Protein AF-A0A2A2HDZ9-F1 (afdb_monomer_lite)

Structure (mmCIF, N/CA/C/O backbone):
data_AF-A0A2A2HDZ9-F1
#
_entry.id   AF-A0A2A2HDZ9-F1
#
loop_
_atom_site.group_PDB
_atom_site.id
_atom_site.type_symbol
_atom_site.label_atom_id
_atom_site.label_alt_id
_atom_site.label_comp_id
_atom_site.label_asym_id
_atom_site.label_entity_id
_atom_site.label_seq_id
_atom_site.pdbx_PDB_ins_code
_atom_site.Cartn_x
_atom_site.Cartn_y
_atom_site.Cartn_z
_atom_site.occupancy
_atom_site.B_iso_or_equiv
_atom_site.auth_seq_id
_atom_site.auth_comp_id
_atom_site.auth_asym_id
_atom_site.auth_atom_id
_atom_site.pdbx_PDB_model_num
ATOM 1 N N . MET A 1 1 ? 4.402 -19.228 23.416 1.00 47.12 1 MET A N 1
ATOM 2 C CA . MET A 1 1 ? 2.962 -19.277 23.748 1.00 47.12 1 MET A CA 1
ATOM 3 C C . MET A 1 1 ? 2.234 -18.594 22.609 1.00 47.12 1 MET A C 1
ATOM 5 O O . MET A 1 1 ? 2.440 -17.403 22.426 1.00 47.12 1 MET A O 1
ATOM 9 N N . THR A 1 2 ? 1.481 -19.327 21.795 1.00 49.09 2 THR A N 1
ATOM 10 C CA . THR A 1 2 ? 0.594 -18.722 20.797 1.00 49.09 2 THR A CA 1
ATOM 11 C C . THR A 1 2 ? -0.656 -18.246 21.535 1.00 49.09 2 THR A C 1
ATOM 13 O O . THR A 1 2 ? -1.379 -19.039 22.135 1.00 49.09 2 THR A O 1
ATOM 16 N N . ASN A 1 3 ? -0.855 -16.931 21.613 1.00 57.53 3 ASN A N 1
ATOM 17 C CA . ASN A 1 3 ? -2.066 -16.383 22.215 1.00 57.53 3 ASN A CA 1
ATOM 18 C C . ASN A 1 3 ? -3.233 -16.668 21.263 1.00 57.53 3 ASN A C 1
ATOM 20 O O . ASN A 1 3 ? -3.203 -16.214 20.125 1.00 57.53 3 ASN A O 1
ATOM 24 N N . ASN A 1 4 ? -4.247 -17.406 21.722 1.00 70.12 4 ASN A N 1
ATOM 25 C CA . ASN A 1 4 ? -5.523 -17.495 21.011 1.00 70.12 4 ASN A CA 1
ATOM 26 C C . ASN A 1 4 ? -6.108 -16.071 20.875 1.00 70.12 4 ASN A C 1
ATOM 28 O O . ASN A 1 4 ? -6.090 -15.325 21.861 1.00 70.12 4 ASN A O 1
ATOM 32 N N . LEU A 1 5 ? -6.611 -15.704 19.688 1.00 78.69 5 LEU A N 1
ATOM 33 C CA . LEU A 1 5 ? -7.222 -14.399 19.388 1.00 78.69 5 LEU A CA 1
ATOM 34 C C . LEU A 1 5 ? -8.252 -13.968 20.441 1.00 78.69 5 LEU A C 1
ATOM 36 O O . LEU A 1 5 ? -8.359 -12.781 20.755 1.00 78.69 5 LEU A O 1
ATOM 40 N N . ASP A 1 6 ? -8.975 -14.927 21.019 1.00 81.38 6 ASP A N 1
ATOM 41 C CA . ASP A 1 6 ? -10.011 -14.681 22.028 1.00 81.38 6 ASP A CA 1
ATOM 42 C C . ASP A 1 6 ? -9.467 -14.129 23.356 1.00 81.38 6 ASP A C 1
ATOM 44 O O . ASP A 1 6 ? -10.206 -13.528 24.133 1.00 81.38 6 ASP A O 1
ATOM 48 N N . ASN A 1 7 ? -8.170 -14.299 23.625 1.00 86.50 7 ASN A N 1
ATOM 49 C CA . ASN A 1 7 ? -7.539 -13.890 24.881 1.00 86.50 7 ASN A CA 1
ATOM 50 C C . ASN A 1 7 ? -6.793 -12.551 24.781 1.00 86.50 7 ASN A C 1
ATOM 52 O O . ASN A 1 7 ? -6.194 -12.098 25.763 1.00 86.50 7 ASN A O 1
ATOM 56 N N . ILE A 1 8 ? -6.789 -11.912 23.610 1.00 92.12 8 ILE A N 1
ATOM 57 C CA . ILE A 1 8 ? -6.090 -10.645 23.405 1.00 92.12 8 ILE A CA 1
ATOM 58 C C . ILE A 1 8 ? -6.979 -9.499 23.884 1.00 92.12 8 ILE A C 1
ATOM 60 O O . ILE A 1 8 ? -8.074 -9.269 23.380 1.00 92.12 8 ILE A O 1
ATOM 64 N N . ASN A 1 9 ? -6.478 -8.721 24.843 1.00 94.62 9 ASN A N 1
ATOM 65 C CA . ASN A 1 9 ? -7.099 -7.447 25.186 1.00 94.62 9 ASN A CA 1
ATOM 66 C C . ASN A 1 9 ? -6.680 -6.386 24.157 1.00 94.62 9 ASN A C 1
ATOM 68 O O . ASN A 1 9 ? -5.656 -5.719 24.332 1.00 94.62 9 ASN A O 1
ATOM 72 N N . TYR A 1 10 ? -7.476 -6.257 23.093 1.00 95.25 10 TYR A N 1
ATOM 73 C CA . TYR A 1 10 ? -7.219 -5.339 21.982 1.00 95.25 10 TYR A CA 1
ATOM 74 C C . TYR A 1 10 ? -7.163 -3.863 22.393 1.00 95.25 10 TYR A C 1
ATOM 76 O O . TYR A 1 10 ? -6.447 -3.090 21.766 1.00 95.25 10 TYR A O 1
ATOM 84 N N . ASP A 1 11 ? -7.826 -3.478 23.487 1.00 94.75 11 ASP A N 1
ATOM 85 C CA . ASP A 1 11 ? -7.880 -2.085 23.951 1.00 94.75 11 ASP A CA 1
ATOM 86 C C . ASP A 1 11 ? -6.516 -1.571 24.466 1.00 94.75 11 ASP A C 1
ATOM 88 O O . ASP A 1 11 ? -6.366 -0.395 24.793 1.00 94.75 11 ASP A O 1
ATOM 92 N N . LYS A 1 12 ? -5.502 -2.445 24.555 1.00 96.19 12 LYS A N 1
ATOM 93 C CA . LYS A 1 12 ? -4.120 -2.081 24.904 1.00 96.19 12 LYS A CA 1
ATOM 94 C C . LYS A 1 12 ? -3.281 -1.613 23.717 1.00 96.19 12 LYS A C 1
ATOM 96 O O . LYS A 1 12 ? -2.161 -1.161 23.958 1.00 96.19 12 LYS A O 1
ATOM 101 N N . PHE A 1 13 ? -3.759 -1.780 22.488 1.00 97.25 13 PHE A N 1
ATOM 102 C CA . PHE A 1 13 ? -2.993 -1.504 21.277 1.00 97.25 13 PHE A CA 1
ATOM 103 C C . PHE A 1 13 ? -3.557 -0.294 20.543 1.00 97.25 13 PHE A C 1
ATOM 105 O O . PHE A 1 13 ? -4.765 -0.133 20.393 1.00 97.25 13 PHE A O 1
ATOM 112 N N . ASP A 1 14 ? -2.655 0.543 20.050 1.00 97.19 14 ASP A N 1
ATOM 113 C CA . ASP A 1 14 ? -2.983 1.697 19.228 1.00 97.19 14 ASP A CA 1
ATOM 114 C C . ASP A 1 14 ? -3.170 1.292 17.763 1.00 97.19 14 ASP A C 1
ATOM 116 O O . ASP A 1 14 ? -4.043 1.837 17.090 1.00 97.19 14 ASP A O 1
ATOM 120 N N . PHE A 1 15 ? -2.374 0.342 17.259 1.00 97.94 15 PHE A N 1
ATOM 121 C CA . PHE A 1 15 ? -2.391 -0.062 15.850 1.00 97.94 15 PHE A CA 1
ATOM 122 C C . PHE A 1 15 ? -1.997 -1.525 15.626 1.00 97.94 15 PHE A C 1
ATOM 124 O O . PHE A 1 15 ? -1.459 -2.184 16.522 1.00 97.94 15 PHE A O 1
ATOM 131 N N . ILE A 1 16 ? -2.263 -2.005 14.410 1.00 97.44 16 ILE A N 1
ATOM 132 C CA . ILE A 1 16 ? -1.861 -3.329 13.927 1.00 97.44 16 ILE A CA 1
ATOM 133 C C . ILE A 1 16 ? -0.835 -3.225 12.791 1.00 97.44 16 ILE A C 1
ATOM 135 O O . ILE A 1 16 ? -0.996 -2.425 11.868 1.00 97.44 16 ILE A O 1
ATOM 139 N N . ASP A 1 17 ? 0.204 -4.058 12.856 1.00 97.56 17 ASP A N 1
ATOM 140 C CA . ASP A 1 17 ? 1.228 -4.226 11.820 1.00 97.56 17 ASP A CA 1
ATOM 141 C C . ASP A 1 17 ? 1.059 -5.583 11.123 1.00 97.56 17 ASP A C 1
ATOM 143 O O . ASP A 1 17 ? 1.386 -6.630 11.688 1.00 97.56 17 ASP A O 1
ATOM 147 N N . MET A 1 18 ? 0.497 -5.563 9.915 1.00 97.06 18 MET A N 1
ATOM 148 C CA . MET A 1 18 ? 0.160 -6.751 9.132 1.00 97.06 18 MET A CA 1
ATOM 149 C C . MET A 1 18 ? 1.364 -7.236 8.329 1.00 97.06 18 MET A C 1
ATOM 151 O O . MET A 1 18 ? 1.968 -6.466 7.580 1.00 97.06 18 MET A O 1
ATOM 155 N N . GLY A 1 19 ? 1.675 -8.525 8.453 1.00 96.31 19 GLY A N 1
ATOM 156 C CA . GLY A 1 19 ? 2.880 -9.102 7.866 1.00 96.31 19 GLY A CA 1
ATOM 157 C C . GLY A 1 19 ? 4.134 -8.602 8.572 1.00 96.31 19 GLY A C 1
ATOM 158 O O . GLY A 1 19 ? 5.069 -8.131 7.925 1.00 96.31 19 GLY A O 1
ATOM 159 N N . CYS A 1 20 ? 4.154 -8.657 9.907 1.00 95.69 20 CYS A N 1
ATOM 160 C CA . CYS A 1 20 ? 5.225 -8.057 10.704 1.00 95.69 20 CYS A CA 1
ATOM 161 C C . CYS A 1 20 ? 6.628 -8.635 10.426 1.00 95.69 20 CYS A C 1
ATOM 163 O O . CYS A 1 20 ? 7.652 -8.017 10.764 1.00 95.69 20 CYS A O 1
ATOM 165 N N . GLY A 1 21 ? 6.697 -9.822 9.818 1.00 94.69 21 GLY A N 1
ATOM 166 C CA . GLY A 1 21 ? 7.926 -10.495 9.449 1.00 94.69 21 GLY A CA 1
ATOM 167 C C . GLY A 1 21 ? 8.825 -10.748 10.653 1.00 94.69 21 GLY A C 1
ATOM 168 O O . GLY A 1 21 ? 8.378 -11.019 11.763 1.00 94.69 21 GLY A O 1
ATOM 169 N N . THR A 1 22 ? 10.138 -10.645 10.442 1.00 92.44 22 THR A N 1
ATOM 170 C CA . THR A 1 22 ? 11.126 -10.954 11.488 1.00 92.44 22 THR A CA 1
ATOM 171 C C . THR A 1 22 ? 11.653 -9.737 12.244 1.00 92.44 22 THR A C 1
ATOM 173 O O . THR A 1 22 ? 12.538 -9.901 13.084 1.00 92.44 22 THR A O 1
ATOM 176 N N . ALA A 1 23 ? 11.259 -8.507 11.892 1.00 76.50 23 ALA A N 1
ATOM 177 C CA . ALA A 1 23 ? 12.104 -7.336 12.162 1.00 76.50 23 ALA A CA 1
ATOM 178 C C . ALA A 1 23 ? 11.402 -6.088 12.717 1.00 76.50 23 ALA A C 1
ATOM 180 O O . ALA A 1 23 ? 12.042 -5.039 12.735 1.00 76.50 23 ALA A O 1
ATOM 181 N N . ALA A 1 24 ? 10.145 -6.172 13.176 1.00 89.75 24 ALA A N 1
ATOM 182 C CA . ALA A 1 24 ? 9.404 -5.038 13.760 1.00 89.75 24 ALA A CA 1
ATOM 183 C C . ALA A 1 24 ? 9.480 -3.746 12.909 1.00 89.75 24 ALA A C 1
ATOM 185 O O . ALA A 1 24 ? 9.419 -2.627 13.424 1.00 89.75 24 ALA A O 1
ATOM 186 N N . ARG A 1 25 ? 9.693 -3.884 11.590 1.00 92.31 25 ARG A N 1
ATOM 187 C CA . ARG A 1 25 ? 9.976 -2.753 10.694 1.00 92.31 25 ARG A CA 1
ATOM 188 C C . ARG A 1 25 ? 8.744 -1.876 10.543 1.00 92.31 25 ARG A C 1
ATOM 190 O O . ARG A 1 25 ? 8.885 -0.654 10.536 1.00 92.31 25 ARG A O 1
ATOM 197 N N . GLY A 1 26 ? 7.564 -2.490 10.455 1.00 93.62 26 GLY A N 1
ATOM 198 C CA . GLY A 1 26 ? 6.296 -1.775 10.434 1.00 93.62 26 GLY A CA 1
ATOM 199 C C . GLY A 1 26 ? 6.069 -0.992 11.724 1.00 93.62 26 GLY A C 1
ATOM 200 O O . GLY A 1 26 ? 5.775 0.198 11.641 1.00 93.62 26 GLY A O 1
ATOM 201 N N . TYR A 1 27 ? 6.361 -1.574 12.897 1.00 95.44 27 TYR A N 1
ATOM 202 C CA . TYR A 1 27 ? 6.336 -0.845 14.175 1.00 95.44 27 TYR A CA 1
ATOM 203 C C . TYR A 1 27 ? 7.201 0.428 14.159 1.00 95.44 27 TYR A C 1
ATOM 205 O O . TYR A 1 27 ? 6.693 1.524 14.403 1.00 95.44 27 TYR A O 1
ATOM 213 N N . PHE A 1 28 ? 8.495 0.320 13.832 1.00 95.69 28 PHE A N 1
ATOM 214 C CA . PHE A 1 28 ? 9.386 1.488 13.842 1.00 95.69 28 PHE A CA 1
ATOM 215 C C . PHE A 1 28 ? 9.001 2.528 12.786 1.00 95.69 28 PHE A C 1
ATOM 217 O O . PHE A 1 28 ? 9.084 3.733 13.041 1.00 95.69 28 PHE A O 1
ATOM 224 N N . PHE A 1 29 ? 8.556 2.077 11.611 1.00 96.19 29 PHE A N 1
ATOM 225 C CA . PHE A 1 29 ? 8.040 2.956 10.568 1.00 96.19 29 PHE A CA 1
ATOM 226 C C . PHE A 1 29 ? 6.806 3.727 11.056 1.00 96.19 29 PHE A C 1
ATOM 228 O O . PHE A 1 29 ? 6.793 4.957 11.008 1.00 96.19 29 PHE A O 1
ATOM 235 N N . ALA A 1 30 ? 5.804 3.024 11.586 1.00 96.44 30 ALA A N 1
ATOM 236 C CA . ALA A 1 30 ? 4.567 3.615 12.079 1.00 96.44 30 ALA A CA 1
ATOM 237 C C . ALA A 1 30 ? 4.824 4.587 13.234 1.00 96.44 30 ALA A C 1
ATOM 239 O O . ALA A 1 30 ? 4.281 5.691 13.249 1.00 96.44 30 ALA A O 1
ATOM 240 N N . LYS A 1 31 ? 5.721 4.236 14.162 1.00 95.88 31 LYS A N 1
ATOM 241 C CA . LYS A 1 31 ? 6.143 5.133 15.242 1.00 95.88 31 LYS A CA 1
ATOM 242 C C . LYS A 1 31 ? 6.755 6.426 14.700 1.00 95.88 31 LYS A C 1
ATOM 244 O O . LYS A 1 31 ? 6.405 7.504 15.176 1.00 95.88 31 LYS A O 1
ATOM 249 N N . LYS A 1 32 ? 7.633 6.335 13.695 1.00 96.38 32 LYS A N 1
ATOM 250 C CA . LYS A 1 32 ? 8.280 7.498 13.069 1.00 96.38 32 LYS A CA 1
ATOM 251 C C . LYS A 1 32 ? 7.285 8.389 12.316 1.00 96.38 32 LYS A C 1
ATOM 253 O O . LYS A 1 32 ? 7.363 9.609 12.433 1.00 96.38 32 LYS A O 1
ATOM 258 N N . VAL A 1 33 ? 6.389 7.798 11.525 1.00 97.25 33 VAL A N 1
ATOM 259 C CA . VAL A 1 33 ? 5.523 8.541 10.591 1.00 97.25 33 VAL A CA 1
ATOM 260 C C . VAL A 1 33 ? 4.205 8.956 11.243 1.00 97.25 33 VAL A C 1
ATOM 262 O O . VAL A 1 33 ? 3.801 10.114 11.144 1.00 97.25 33 VAL A O 1
ATOM 265 N N . PHE A 1 34 ? 3.543 8.043 11.948 1.00 97.00 34 PHE A N 1
ATOM 266 C CA . PHE A 1 34 ? 2.206 8.266 12.501 1.00 97.00 34 PHE A CA 1
ATOM 267 C C . PHE A 1 34 ? 2.236 8.725 13.966 1.00 97.00 34 PHE A C 1
ATOM 269 O O . PHE A 1 34 ? 1.252 9.287 14.443 1.00 97.00 34 PHE A O 1
ATOM 276 N N . GLY A 1 35 ? 3.382 8.576 14.650 1.00 89.44 35 GLY A N 1
ATOM 277 C CA . GLY A 1 35 ? 3.625 9.064 16.013 1.00 89.44 35 GLY A CA 1
ATOM 278 C C . GLY A 1 35 ? 2.844 8.279 17.062 1.00 89.44 35 GLY A C 1
ATOM 279 O O . GLY A 1 35 ? 1.777 8.723 17.482 1.00 89.44 35 GLY A O 1
ATOM 280 N N . THR A 1 36 ? 3.296 7.075 17.435 1.00 73.38 36 THR A N 1
ATOM 281 C CA . THR A 1 36 ? 2.409 6.178 18.207 1.00 73.38 36 THR A CA 1
ATOM 282 C C . THR A 1 36 ? 3.102 5.080 19.027 1.00 73.38 36 THR A C 1
ATOM 284 O O . THR A 1 36 ? 4.302 4.841 18.868 1.00 73.38 36 THR A O 1
ATOM 287 N N . GLY A 1 37 ? 2.302 4.512 19.945 1.00 87.06 37 GLY A N 1
ATOM 288 C CA . GLY A 1 37 ? 2.615 3.617 21.055 1.00 87.06 37 GLY A CA 1
ATOM 289 C C . GLY A 1 37 ? 2.489 2.125 20.746 1.00 87.06 37 GLY A C 1
ATOM 290 O O . GLY A 1 37 ? 3.339 1.573 20.055 1.00 87.06 37 GLY A O 1
ATOM 291 N N . ARG A 1 38 ? 1.512 1.438 21.348 1.00 96.69 38 ARG A N 1
ATOM 292 C CA . ARG A 1 38 ? 1.498 -0.033 21.425 1.00 96.69 38 ARG A CA 1
ATOM 293 C C . ARG A 1 38 ? 0.988 -0.677 20.140 1.00 96.69 38 ARG A C 1
ATOM 295 O O . ARG A 1 38 ? -0.077 -0.329 19.645 1.00 96.69 38 ARG A O 1
ATOM 302 N N . CYS A 1 39 ? 1.709 -1.669 19.642 1.00 97.38 39 CYS A N 1
ATOM 303 C CA . CYS A 1 39 ? 1.423 -2.357 18.393 1.00 97.38 39 CYS A CA 1
ATOM 304 C C . CYS A 1 39 ? 1.128 -3.842 18.614 1.00 97.38 39 CYS A C 1
ATOM 306 O O . CYS A 1 39 ? 1.798 -4.505 19.413 1.00 97.38 39 CYS A O 1
ATOM 308 N N . LEU A 1 40 ? 0.149 -4.356 17.871 1.00 96.94 40 LEU A N 1
ATOM 309 C CA . LEU A 1 40 ? -0.030 -5.784 17.643 1.00 96.94 40 LEU A CA 1
ATOM 310 C C . LEU A 1 40 ? 0.541 -6.123 16.261 1.00 96.94 40 LEU A C 1
ATOM 312 O O . LEU A 1 40 ? -0.020 -5.724 15.248 1.00 96.94 40 LEU A O 1
ATOM 316 N N . GLY A 1 41 ? 1.665 -6.826 16.206 1.00 96.88 41 GLY A N 1
ATOM 317 C CA . GLY A 1 41 ? 2.194 -7.367 14.959 1.00 96.88 41 GLY A CA 1
ATOM 318 C C . GLY A 1 41 ? 1.594 -8.731 14.676 1.00 96.88 41 GLY A C 1
ATOM 319 O O . GLY A 1 41 ? 1.445 -9.547 15.591 1.00 96.88 41 GLY A O 1
ATOM 320 N N . VAL A 1 42 ? 1.262 -8.979 13.414 1.00 96.50 42 VAL A N 1
ATOM 321 C CA . VAL A 1 42 ? 0.736 -10.273 13.003 1.00 96.50 42 VAL A CA 1
ATOM 322 C C . VAL A 1 42 ? 1.429 -10.799 11.761 1.00 96.50 42 VAL A C 1
ATOM 324 O O . VAL A 1 42 ? 1.633 -10.066 10.795 1.00 96.50 42 VAL A O 1
ATOM 327 N N . ASP A 1 43 ? 1.761 -12.083 11.780 1.00 97.00 43 ASP A N 1
ATOM 328 C CA . ASP A 1 43 ? 2.268 -12.826 10.632 1.00 97.00 43 ASP A CA 1
ATOM 329 C C . ASP A 1 43 ? 1.643 -14.224 10.624 1.00 97.00 43 ASP A C 1
ATOM 331 O O . ASP A 1 43 ? 1.263 -14.738 11.674 1.00 97.00 43 ASP A O 1
ATOM 335 N N . ILE A 1 44 ? 1.541 -14.844 9.452 1.00 96.19 44 ILE A N 1
ATOM 336 C CA . ILE A 1 44 ? 1.052 -16.224 9.321 1.00 96.19 44 ILE A CA 1
ATOM 337 C C . ILE A 1 44 ? 2.185 -17.243 9.519 1.00 96.19 44 ILE A C 1
ATOM 339 O O . ILE A 1 44 ? 1.939 -18.413 9.803 1.00 96.19 44 ILE A O 1
ATOM 343 N N . ASP A 1 45 ? 3.435 -16.806 9.354 1.00 96.00 45 ASP A N 1
ATOM 344 C CA . ASP A 1 45 ? 4.625 -17.643 9.436 1.00 96.00 45 ASP A CA 1
ATOM 345 C C . ASP A 1 45 ? 5.130 -17.725 10.886 1.00 96.00 45 ASP A C 1
ATOM 347 O O . ASP A 1 45 ? 5.739 -16.789 11.419 1.00 96.00 45 ASP A O 1
ATOM 351 N N . GLU A 1 46 ? 4.882 -18.870 11.526 1.00 96.25 46 GLU A N 1
ATOM 352 C CA . GLU A 1 46 ? 5.271 -19.114 12.917 1.00 96.25 46 GLU A CA 1
ATOM 353 C C . GLU A 1 46 ? 6.781 -18.939 13.135 1.00 96.25 46 GLU A C 1
ATOM 355 O O . GLU A 1 46 ? 7.188 -18.344 14.138 1.00 96.25 46 GLU A O 1
ATOM 360 N N . ASP A 1 47 ? 7.622 -19.367 12.189 1.00 96.56 47 ASP A N 1
ATOM 361 C CA . ASP A 1 47 ? 9.076 -19.252 12.309 1.00 96.56 47 ASP A CA 1
ATOM 362 C C . ASP A 1 47 ? 9.512 -17.781 12.314 1.00 96.56 47 ASP A C 1
ATOM 364 O O . ASP A 1 47 ? 10.362 -17.378 13.124 1.00 96.56 47 ASP A O 1
ATOM 368 N N . LYS A 1 48 ? 8.896 -16.939 11.471 1.00 95.81 48 LYS A N 1
ATOM 369 C CA . LYS A 1 48 ? 9.143 -15.488 11.491 1.00 95.81 48 LYS A CA 1
ATOM 370 C C . LYS A 1 48 ? 8.715 -14.860 12.810 1.00 95.81 48 LYS A C 1
ATOM 372 O O . LYS A 1 48 ? 9.485 -14.067 13.367 1.00 95.81 48 LYS A O 1
ATOM 377 N N . VAL A 1 49 ? 7.553 -15.249 13.338 1.00 95.69 49 VAL A N 1
ATOM 378 C CA . VAL A 1 49 ? 7.059 -14.784 14.642 1.00 95.69 49 VAL A CA 1
ATOM 379 C C . VAL A 1 49 ? 8.030 -15.172 15.758 1.00 95.69 49 VAL A C 1
ATOM 381 O O . VAL A 1 49 ? 8.406 -14.312 16.554 1.00 95.69 49 VAL A O 1
ATOM 384 N N . GLN A 1 50 ? 8.527 -16.413 15.797 1.00 95.38 50 GLN A N 1
ATOM 385 C CA . GLN A 1 50 ? 9.508 -16.838 16.807 1.00 95.38 50 GLN A CA 1
ATOM 386 C C . GLN A 1 50 ? 10.829 -16.063 16.702 1.00 95.38 50 GLN A C 1
ATOM 388 O O . GLN A 1 50 ? 11.429 -15.687 17.714 1.00 95.38 50 GLN A O 1
ATOM 393 N N . VAL A 1 51 ? 11.311 -15.789 15.485 1.00 95.12 51 VAL A N 1
ATOM 394 C CA . VAL A 1 51 ? 12.498 -14.941 15.283 1.00 95.12 51 VAL A CA 1
ATOM 395 C C . VAL A 1 51 ? 12.253 -13.521 15.792 1.00 95.12 51 VAL A C 1
ATOM 397 O O . VAL A 1 51 ? 13.131 -12.961 16.452 1.00 95.12 51 VAL A O 1
ATOM 400 N N . ALA A 1 52 ? 11.092 -12.937 15.505 1.00 94.69 52 ALA A N 1
ATOM 401 C CA . ALA A 1 52 ? 10.750 -11.592 15.947 1.00 94.69 52 ALA A CA 1
ATOM 402 C C . ALA A 1 52 ? 10.583 -11.515 17.476 1.00 94.69 52 ALA A C 1
ATOM 404 O O . ALA A 1 52 ? 11.143 -10.607 18.087 1.00 94.69 52 ALA A O 1
ATOM 405 N N . LEU A 1 53 ? 9.941 -12.503 18.111 1.00 94.00 53 LEU A N 1
ATOM 406 C CA . LEU A 1 53 ? 9.814 -12.602 19.573 1.00 94.00 53 LEU A CA 1
ATOM 407 C C . LEU A 1 53 ? 11.179 -12.572 20.271 1.00 94.00 53 LEU A C 1
ATOM 409 O O . LEU A 1 53 ? 11.387 -11.765 21.174 1.00 94.00 53 LEU A O 1
ATOM 413 N N . ARG A 1 54 ? 12.156 -13.350 19.786 1.00 94.00 54 ARG A N 1
ATOM 414 C CA . ARG A 1 54 ? 13.528 -13.320 20.329 1.00 94.00 54 ARG A CA 1
ATOM 415 C C . ARG A 1 54 ? 14.180 -11.939 20.228 1.00 94.00 54 ARG A C 1
ATOM 417 O O . ARG A 1 54 ? 15.000 -11.581 21.068 1.00 94.00 54 ARG A O 1
ATOM 424 N N . LYS A 1 55 ? 13.857 -11.147 19.202 1.00 93.19 55 LYS A N 1
ATOM 425 C CA . LYS A 1 55 ? 14.367 -9.769 19.084 1.00 93.19 55 LYS A CA 1
ATOM 426 C C . LYS A 1 55 ? 13.666 -8.818 20.050 1.00 93.19 55 LYS A C 1
ATOM 428 O O . LYS A 1 55 ? 14.326 -7.933 20.586 1.00 93.19 55 LYS A O 1
ATOM 433 N N . ILE A 1 56 ? 12.367 -9.012 20.278 1.00 93.62 56 ILE A N 1
ATOM 434 C CA . ILE A 1 56 ? 11.571 -8.243 21.243 1.00 93.62 56 ILE A CA 1
ATOM 435 C C . ILE A 1 56 ? 12.096 -8.463 22.665 1.00 93.62 56 ILE A C 1
ATOM 437 O O . ILE A 1 56 ? 12.330 -7.495 23.376 1.00 93.62 56 ILE A O 1
ATOM 441 N N . GLU A 1 57 ? 12.368 -9.710 23.060 1.00 93.25 57 GLU A N 1
ATOM 442 C CA . GLU A 1 57 ? 12.908 -10.043 24.391 1.00 93.25 57 GLU A CA 1
ATOM 443 C C . GLU A 1 57 ? 14.241 -9.344 24.695 1.00 93.25 57 GLU A C 1
ATOM 445 O O . GLU A 1 57 ? 14.530 -9.007 25.841 1.00 93.25 57 GLU A O 1
ATOM 450 N N . ASN A 1 58 ? 15.041 -9.085 23.660 1.00 92.56 58 ASN A N 1
ATOM 451 C CA . ASN A 1 58 ? 16.341 -8.426 23.774 1.00 92.56 58 ASN A CA 1
ATOM 452 C C . ASN A 1 58 ? 16.277 -6.901 23.555 1.00 92.56 58 ASN A C 1
ATOM 454 O O . ASN A 1 58 ? 17.321 -6.250 23.475 1.00 92.56 58 ASN A O 1
ATOM 458 N N . ASN A 1 59 ? 15.082 -6.311 23.440 1.00 94.81 59 ASN A N 1
ATOM 459 C CA . ASN A 1 59 ? 14.884 -4.881 23.211 1.00 94.81 59 ASN A CA 1
ATOM 460 C C . ASN A 1 59 ? 13.769 -4.341 24.120 1.00 94.81 59 ASN A C 1
ATOM 462 O O . ASN A 1 59 ? 12.589 -4.580 23.877 1.00 94.81 59 ASN A O 1
ATOM 466 N N . SER A 1 60 ? 14.139 -3.568 25.145 1.00 92.81 60 SER A N 1
ATOM 467 C CA . SER A 1 60 ? 13.195 -3.065 26.155 1.00 92.81 60 SER A CA 1
ATOM 468 C C . SER A 1 60 ? 12.060 -2.224 25.567 1.00 92.81 60 SER A C 1
ATOM 470 O O . SER A 1 60 ? 10.926 -2.326 26.022 1.00 92.81 60 SER A O 1
ATOM 472 N N . GLU A 1 61 ? 12.337 -1.427 24.532 1.00 93.88 61 GLU A N 1
ATOM 473 C CA . GLU A 1 61 ? 11.309 -0.618 23.877 1.00 93.88 61 GLU A CA 1
ATOM 474 C C . GLU A 1 61 ? 10.263 -1.501 23.190 1.00 93.88 61 GLU A C 1
ATOM 476 O O . GLU A 1 61 ? 9.062 -1.282 23.361 1.00 93.88 61 GLU A O 1
ATOM 481 N N . LEU A 1 62 ? 10.709 -2.502 22.427 1.00 93.12 62 LEU A N 1
ATOM 482 C CA . LEU A 1 62 ? 9.806 -3.438 21.765 1.00 93.12 62 LEU A CA 1
ATOM 483 C C . LEU A 1 62 ? 9.049 -4.288 22.784 1.00 93.12 62 LEU A C 1
ATOM 485 O O . LEU A 1 62 ? 7.857 -4.506 22.612 1.00 93.12 62 LEU A O 1
ATOM 489 N N . TYR A 1 63 ? 9.707 -4.730 23.854 1.00 92.38 63 TYR A N 1
ATOM 490 C CA . TYR A 1 63 ? 9.083 -5.554 24.887 1.00 92.38 63 TYR A CA 1
ATOM 491 C C . TYR A 1 63 ? 7.861 -4.878 25.530 1.00 92.38 63 TYR A C 1
ATOM 493 O O . TYR A 1 63 ? 6.850 -5.525 25.796 1.00 92.38 63 TYR A O 1
ATOM 501 N N . GLU A 1 64 ? 7.917 -3.563 25.744 1.00 92.75 64 GLU A N 1
ATOM 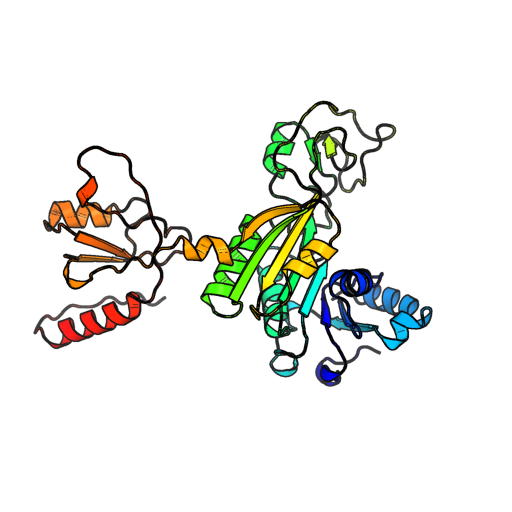502 C CA . GLU A 1 64 ? 6.817 -2.803 26.349 1.00 92.75 64 GLU A CA 1
ATOM 503 C C . GLU A 1 64 ? 5.719 -2.397 25.355 1.00 92.75 64 GLU A C 1
ATOM 505 O O . GLU A 1 64 ? 4.576 -2.140 25.762 1.00 92.75 64 GLU A O 1
ATOM 510 N N . ASN A 1 65 ? 6.068 -2.301 24.068 1.00 95.62 65 ASN A N 1
ATOM 511 C CA . ASN A 1 65 ? 5.232 -1.653 23.058 1.00 95.62 65 ASN A CA 1
ATOM 512 C C . ASN A 1 65 ? 4.837 -2.544 21.884 1.00 95.62 65 ASN A C 1
ATOM 514 O O . ASN A 1 65 ? 4.072 -2.094 21.038 1.00 95.62 65 ASN A O 1
ATOM 518 N N . TYR A 1 66 ? 5.304 -3.788 21.814 1.00 95.62 66 TYR A N 1
ATOM 519 C CA . TYR A 1 66 ? 5.044 -4.656 20.676 1.00 95.62 66 TYR A CA 1
ATOM 520 C C . TYR A 1 66 ? 4.684 -6.072 21.114 1.00 95.62 66 TYR A C 1
ATOM 522 O O . TYR A 1 66 ? 5.472 -6.779 21.735 1.00 95.62 66 TYR A O 1
ATOM 530 N N . THR A 1 67 ? 3.463 -6.487 20.789 1.00 95.50 67 THR A N 1
ATOM 531 C CA . THR A 1 67 ? 2.993 -7.866 20.965 1.00 95.50 67 THR A CA 1
ATOM 532 C C . THR A 1 67 ? 2.870 -8.521 19.603 1.00 95.50 67 THR A C 1
ATOM 534 O O . THR A 1 67 ? 2.408 -7.884 18.665 1.00 95.50 67 THR A O 1
ATOM 537 N N . LEU A 1 68 ? 3.262 -9.788 19.500 1.00 95.25 68 LEU A N 1
ATOM 538 C CA . LEU A 1 68 ? 3.160 -10.566 18.270 1.00 95.25 68 LEU A CA 1
ATOM 539 C C . LEU A 1 68 ? 2.176 -11.714 18.428 1.00 95.25 68 LEU A C 1
ATOM 541 O O . LEU A 1 68 ? 2.122 -12.344 19.488 1.00 95.25 68 LEU A O 1
ATOM 545 N N . ILE A 1 69 ? 1.461 -12.019 17.350 1.00 94.94 69 ILE A N 1
ATOM 546 C CA . ILE A 1 69 ? 0.669 -13.240 17.216 1.00 94.94 69 ILE A CA 1
ATOM 547 C C . ILE A 1 69 ? 0.916 -13.897 15.858 1.00 94.94 69 ILE A C 1
ATOM 549 O O . ILE A 1 69 ? 1.325 -13.237 14.905 1.00 94.94 69 ILE A O 1
ATOM 553 N N . CYS A 1 70 ? 0.687 -15.208 15.806 1.00 95.25 70 CYS A N 1
ATOM 554 C CA . CYS A 1 70 ? 0.729 -15.993 14.580 1.00 95.25 70 CYS A CA 1
ATOM 555 C C . CYS A 1 70 ? -0.712 -16.247 14.135 1.00 95.25 70 CYS A C 1
ATOM 557 O O . CYS A 1 70 ? -1.417 -16.980 14.827 1.00 95.25 70 CYS A O 1
ATOM 559 N N . GLU A 1 71 ? -1.160 -15.615 13.052 1.00 95.12 71 GLU A N 1
ATOM 560 C CA . GLU A 1 71 ? -2.549 -15.702 12.583 1.00 95.12 71 GLU A CA 1
ATOM 561 C C . GLU A 1 71 ? -2.672 -15.387 11.085 1.00 95.12 71 GLU A C 1
ATOM 563 O O . GLU A 1 71 ? -1.895 -14.609 10.524 1.00 95.12 71 GLU A O 1
ATOM 568 N N . ASP A 1 72 ? -3.687 -15.963 10.444 1.00 95.25 72 ASP A N 1
ATOM 569 C CA . ASP A 1 72 ? -4.087 -15.633 9.081 1.00 95.25 72 ASP A CA 1
ATOM 570 C C . ASP A 1 72 ? -4.922 -14.339 9.051 1.00 95.25 72 ASP A C 1
ATOM 572 O O . ASP A 1 72 ? -6.036 -14.258 9.577 1.00 95.25 72 ASP A O 1
ATOM 576 N N . MET A 1 73 ? -4.398 -13.309 8.381 1.00 95.12 73 MET A N 1
ATOM 577 C CA . MET A 1 73 ? -5.055 -12.003 8.256 1.00 95.12 73 MET A CA 1
ATOM 578 C C . MET A 1 73 ? -6.362 -12.009 7.476 1.00 95.12 73 MET A C 1
ATOM 580 O O . MET A 1 73 ? -7.172 -11.105 7.677 1.00 95.12 73 MET A O 1
ATOM 584 N N . THR A 1 74 ? -6.634 -13.034 6.671 1.00 94.50 74 THR A N 1
ATOM 585 C CA . THR A 1 74 ? -7.957 -13.191 6.048 1.00 94.50 74 THR A CA 1
ATOM 586 C C . THR A 1 74 ? -9.052 -13.471 7.083 1.00 94.50 74 THR A C 1
ATOM 588 O O . THR A 1 74 ? -10.215 -13.142 6.853 1.00 94.50 74 THR A O 1
ATOM 591 N N . ASN A 1 75 ? -8.682 -13.983 8.264 1.00 90.06 75 ASN A N 1
ATOM 592 C CA . ASN A 1 75 ? -9.596 -14.268 9.370 1.00 90.06 75 ASN A CA 1
ATOM 593 C C . ASN A 1 75 ? -9.627 -13.155 10.436 1.00 90.06 75 ASN A C 1
ATOM 595 O O . ASN A 1 75 ? -10.432 -13.207 11.367 1.00 90.06 75 ASN A O 1
ATOM 599 N N . PHE A 1 76 ? -8.809 -12.104 10.298 1.00 86.19 76 PHE A N 1
ATOM 600 C CA . PHE A 1 76 ? -8.637 -11.036 11.296 1.00 86.19 76 PHE A CA 1
ATOM 601 C C . PHE A 1 76 ? -9.735 -9.948 11.253 1.00 86.19 76 PHE A C 1
ATOM 603 O O . PHE A 1 76 ? -9.508 -8.784 11.565 1.00 86.19 76 PHE A O 1
ATOM 610 N N . GLY A 1 77 ? -10.954 -10.298 10.842 1.00 79.62 77 GLY A N 1
ATOM 611 C CA . GLY A 1 77 ? -12.060 -9.356 10.608 1.00 79.62 77 GLY A CA 1
ATOM 612 C C . GLY A 1 77 ? -13.278 -9.545 11.515 1.00 79.62 77 GLY A C 1
ATOM 613 O O . GLY A 1 77 ? -14.343 -9.011 11.216 1.00 79.62 77 GLY A O 1
ATOM 614 N N . GLY A 1 78 ? -13.160 -10.334 12.585 1.00 90.31 78 GLY A N 1
ATOM 615 C CA . GLY A 1 78 ? -14.275 -10.647 13.481 1.00 90.31 78 GLY A CA 1
ATOM 616 C C . GLY A 1 78 ? -14.849 -9.437 14.233 1.00 90.31 78 GLY A C 1
ATOM 617 O O . GLY A 1 78 ? -14.237 -8.374 14.341 1.00 90.31 78 GLY A O 1
ATOM 618 N N . GLU A 1 79 ? -16.039 -9.604 14.817 1.00 91.81 79 GLU A N 1
ATOM 619 C CA . GLU A 1 79 ? -16.698 -8.537 15.592 1.00 91.81 79 GLU A CA 1
ATOM 620 C C . GLU A 1 79 ? -15.897 -8.148 16.853 1.00 91.81 79 GLU A C 1
ATOM 622 O O . GLU A 1 79 ? -15.980 -7.018 17.324 1.00 91.81 79 GLU A O 1
ATOM 627 N N . ASN A 1 80 ? -15.067 -9.056 17.378 1.00 91.44 80 ASN A N 1
ATOM 628 C CA . ASN A 1 80 ? -14.190 -8.814 18.527 1.00 91.44 80 ASN A CA 1
ATOM 629 C C . ASN A 1 80 ? -13.064 -7.798 18.248 1.00 91.44 80 ASN A C 1
ATOM 631 O O . ASN A 1 80 ? -12.606 -7.138 19.183 1.00 91.44 80 ASN A O 1
ATOM 635 N N . VAL A 1 81 ? -12.636 -7.657 16.988 1.00 94.81 81 VAL A N 1
ATOM 636 C CA . VAL A 1 81 ? -11.547 -6.751 16.570 1.00 94.81 81 VAL A CA 1
ATOM 637 C C . VAL A 1 81 ? -12.036 -5.490 15.866 1.00 94.81 81 VAL A C 1
ATOM 639 O O . VAL A 1 81 ? -11.251 -4.573 15.621 1.00 94.81 81 VAL A O 1
ATOM 642 N N . LYS A 1 82 ? -13.333 -5.407 15.571 1.00 96.44 82 LYS A N 1
ATOM 643 C CA . LYS A 1 82 ? -13.928 -4.283 14.855 1.00 96.44 82 LYS A CA 1
ATOM 644 C C . LYS A 1 82 ? -13.667 -2.952 15.557 1.00 96.44 82 LYS A C 1
ATOM 646 O O . LYS A 1 82 ? -13.966 -2.796 16.743 1.00 96.44 82 LYS A O 1
ATOM 651 N N . ASN A 1 83 ? -13.147 -1.978 14.809 1.00 97.38 83 ASN A N 1
ATOM 652 C CA . ASN A 1 83 ? -12.823 -0.629 15.285 1.00 97.38 83 ASN A CA 1
ATOM 653 C C . ASN A 1 83 ? -11.913 -0.594 16.532 1.00 97.38 83 ASN A C 1
ATOM 655 O O . ASN A 1 83 ? -11.940 0.384 17.288 1.00 97.38 83 ASN A O 1
ATOM 659 N N . LYS A 1 84 ? -11.126 -1.644 16.799 1.00 97.44 84 LYS A N 1
ATOM 660 C CA . LYS A 1 84 ? -10.264 -1.712 17.989 1.00 97.44 84 LYS A CA 1
ATOM 661 C C . LYS A 1 84 ? -8.982 -0.909 17.847 1.00 97.44 84 LYS A C 1
ATOM 663 O O . LYS A 1 84 ? -8.524 -0.328 18.830 1.00 97.44 84 LYS A O 1
ATOM 668 N N . PHE A 1 85 ? -8.476 -0.760 16.633 1.00 97.50 85 PHE A N 1
ATOM 669 C CA . PHE A 1 85 ? -7.229 -0.059 16.364 1.00 97.50 85 PHE A CA 1
ATOM 670 C C . PHE A 1 85 ? -7.494 1.333 15.799 1.00 97.50 85 PHE A C 1
ATOM 672 O O . PHE A 1 85 ? -8.504 1.576 15.140 1.00 97.50 85 PHE A O 1
ATOM 679 N N . ARG A 1 86 ? -6.583 2.275 16.041 1.00 97.69 86 ARG A N 1
ATOM 680 C CA . ARG A 1 86 ? -6.605 3.571 15.356 1.00 97.69 86 ARG A CA 1
ATOM 681 C C . ARG A 1 86 ? -6.365 3.360 13.869 1.00 97.69 86 ARG A C 1
ATOM 683 O O . ARG A 1 86 ? -7.172 3.798 13.064 1.00 97.69 86 ARG A O 1
ATOM 690 N N . PHE A 1 87 ? -5.324 2.621 13.508 1.00 98.31 87 PHE A N 1
ATOM 691 C CA . PHE A 1 87 ? -5.000 2.326 12.115 1.00 98.31 87 PHE A CA 1
ATOM 692 C C . PHE A 1 87 ? -4.332 0.957 11.965 1.00 98.31 87 PHE A C 1
ATOM 694 O O . PHE A 1 87 ? -3.947 0.321 12.950 1.00 98.31 87 PHE A O 1
ATOM 701 N N . ALA A 1 88 ? -4.165 0.540 10.714 1.00 98.06 88 ALA A N 1
ATOM 702 C CA . ALA A 1 88 ? -3.413 -0.646 10.323 1.00 98.06 88 ALA A CA 1
ATOM 703 C C . ALA A 1 88 ? -2.304 -0.294 9.323 1.00 98.06 88 ALA A C 1
ATOM 705 O O . ALA A 1 88 ? -2.458 0.635 8.524 1.00 98.06 88 ALA A O 1
ATOM 706 N N . THR A 1 89 ? -1.206 -1.052 9.327 1.00 98.12 89 THR A N 1
ATOM 707 C CA . THR A 1 89 ? -0.132 -0.946 8.327 1.00 98.12 89 THR A CA 1
ATOM 708 C C . THR A 1 89 ? 0.105 -2.271 7.613 1.00 98.12 89 THR A C 1
ATOM 710 O O . THR A 1 89 ? 0.181 -3.306 8.259 1.00 98.12 89 THR A O 1
ATOM 713 N N . ALA A 1 90 ? 0.286 -2.229 6.294 1.00 98.06 90 ALA A N 1
ATOM 714 C CA . ALA A 1 90 ? 0.828 -3.303 5.459 1.00 98.06 90 ALA A CA 1
ATOM 715 C C . ALA A 1 90 ? 2.043 -2.749 4.706 1.00 98.06 90 ALA A C 1
ATOM 717 O O . ALA A 1 90 ? 1.909 -2.174 3.626 1.00 98.06 90 ALA A O 1
ATOM 718 N N . ASN A 1 91 ? 3.225 -2.845 5.311 1.00 97.44 91 ASN A N 1
ATOM 719 C CA . ASN A 1 91 ? 4.447 -2.255 4.769 1.00 97.44 91 ASN A CA 1
ATOM 720 C C . ASN A 1 91 ? 5.356 -3.339 4.182 1.00 97.44 91 ASN A C 1
ATOM 722 O O . ASN A 1 91 ? 6.000 -4.061 4.938 1.00 97.44 91 ASN A O 1
ATOM 726 N N . HIS A 1 92 ? 5.431 -3.401 2.855 1.00 97.12 92 HIS A N 1
ATOM 727 C CA . HIS A 1 92 ? 6.098 -4.452 2.090 1.00 97.12 92 HIS A CA 1
ATOM 728 C C . HIS A 1 92 ? 5.599 -5.852 2.476 1.00 97.12 92 HIS A C 1
ATOM 730 O O . HIS A 1 92 ? 6.351 -6.705 2.951 1.00 97.12 92 HIS A O 1
ATOM 736 N N . PHE A 1 93 ? 4.281 -6.032 2.363 1.00 97.50 93 PHE A N 1
ATOM 737 C CA . PHE A 1 93 ? 3.569 -7.244 2.761 1.00 97.50 93 PHE A CA 1
ATOM 738 C C . PHE A 1 93 ? 2.629 -7.770 1.671 1.00 97.50 93 PHE A C 1
ATOM 740 O O . PHE A 1 93 ? 2.692 -8.952 1.337 1.00 97.50 93 PHE A O 1
ATOM 747 N N . LEU A 1 94 ? 1.746 -6.929 1.118 1.00 98.25 94 LEU A N 1
ATOM 748 C CA . LEU A 1 94 ? 0.700 -7.390 0.193 1.00 98.25 94 LEU A CA 1
ATOM 749 C C . LEU A 1 94 ? 1.252 -7.934 -1.131 1.00 98.25 94 LEU A C 1
ATOM 751 O O . LEU A 1 94 ? 0.570 -8.711 -1.797 1.00 98.25 94 LEU A O 1
ATOM 755 N N . GLU A 1 95 ? 2.485 -7.600 -1.497 1.00 98.00 95 GLU A N 1
ATOM 756 C CA . GLU A 1 95 ? 3.168 -8.196 -2.640 1.00 98.00 95 GLU A CA 1
ATOM 757 C C . GLU A 1 95 ? 3.487 -9.683 -2.434 1.00 98.00 95 GLU A C 1
ATOM 759 O O . GLU A 1 95 ? 3.651 -10.421 -3.403 1.00 98.00 95 GLU A O 1
ATOM 764 N N . HIS A 1 96 ? 3.537 -10.146 -1.182 1.00 97.62 96 HIS A N 1
ATOM 765 C CA . HIS A 1 96 ? 3.860 -11.524 -0.817 1.00 97.62 96 HIS A CA 1
ATOM 766 C C . HIS A 1 96 ? 2.632 -12.431 -0.673 1.00 97.62 96 HIS A C 1
ATOM 768 O O . HIS A 1 96 ? 2.796 -13.641 -0.505 1.00 97.62 96 HIS A O 1
ATOM 774 N N . VAL A 1 97 ? 1.409 -11.891 -0.714 1.00 97.75 97 VAL A N 1
ATOM 775 C CA . VAL A 1 97 ? 0.195 -12.700 -0.510 1.00 97.75 97 VAL A CA 1
ATOM 776 C C . VAL A 1 97 ? -0.290 -13.349 -1.817 1.00 97.75 97 VAL A C 1
ATOM 778 O O . VAL A 1 97 ? 0.055 -12.866 -2.892 1.00 97.75 97 VAL A O 1
ATOM 781 N N . PRO A 1 98 ? -1.094 -14.430 -1.782 1.00 97.06 98 PRO A N 1
ATOM 782 C CA . PRO A 1 98 ? -1.567 -15.114 -2.993 1.00 97.06 98 PRO A CA 1
ATOM 783 C C . PRO A 1 98 ? -2.631 -14.334 -3.794 1.00 97.06 98 PRO A C 1
ATOM 785 O O . PRO A 1 98 ? -3.829 -14.616 -3.741 1.00 97.06 98 PRO A O 1
ATOM 788 N N . GLY A 1 99 ? -2.179 -13.374 -4.596 1.00 96.44 99 GLY A N 1
ATOM 789 C CA . GLY A 1 99 ? -2.985 -12.672 -5.593 1.00 96.44 99 GLY A CA 1
ATOM 790 C C . GLY A 1 99 ? -3.994 -11.653 -5.045 1.00 96.44 99 GLY A C 1
ATOM 791 O O . GLY A 1 99 ? -4.141 -11.422 -3.843 1.00 96.44 99 GLY A O 1
ATOM 792 N N . PHE A 1 100 ? -4.725 -11.044 -5.981 1.00 97.62 100 PHE A N 1
ATOM 793 C CA . PHE A 1 100 ? -5.606 -9.900 -5.734 1.00 97.62 100 PHE A CA 1
ATOM 794 C C . PHE A 1 100 ? -6.721 -10.175 -4.714 1.00 97.62 100 PHE A C 1
ATOM 796 O O . PHE A 1 100 ? -6.995 -9.324 -3.870 1.00 97.62 100 PHE A O 1
ATOM 803 N N . SER A 1 101 ? -7.379 -11.342 -4.782 1.00 97.31 101 SER A N 1
ATOM 804 C CA . SER A 1 101 ? -8.518 -11.650 -3.899 1.00 97.31 101 SER A CA 1
ATOM 805 C C . SER A 1 101 ? -8.088 -11.702 -2.437 1.00 97.31 101 SER A C 1
ATOM 807 O O . SER A 1 101 ? -8.690 -11.030 -1.607 1.00 97.31 101 SER A O 1
ATOM 809 N N . VAL A 1 102 ? -7.002 -12.422 -2.141 1.00 97.94 102 VAL A N 1
ATOM 810 C CA . VAL A 1 102 ? -6.488 -12.554 -0.773 1.00 97.94 102 VAL A CA 1
ATOM 811 C C . VAL A 1 102 ? -6.021 -11.200 -0.240 1.00 97.94 102 VAL A C 1
ATOM 813 O O . VAL A 1 102 ? -6.349 -10.839 0.887 1.00 97.94 102 VAL A O 1
ATOM 816 N N . ALA A 1 103 ? -5.328 -10.401 -1.059 1.00 98.44 103 ALA A N 1
ATOM 817 C CA . ALA A 1 103 ? -4.934 -9.047 -0.666 1.00 98.44 103 ALA A CA 1
ATOM 818 C C . ALA A 1 103 ? -6.141 -8.155 -0.341 1.00 98.44 103 ALA A C 1
ATOM 820 O O . ALA A 1 103 ? -6.111 -7.397 0.629 1.00 98.44 103 ALA A O 1
ATOM 821 N N . LYS A 1 104 ? -7.220 -8.265 -1.123 1.00 98.25 104 LYS A N 1
ATOM 822 C CA . LYS A 1 104 ? -8.465 -7.535 -0.875 1.00 98.25 104 LYS A CA 1
ATOM 823 C C . LYS A 1 104 ? -9.147 -7.989 0.415 1.00 98.25 104 LYS A C 1
ATOM 825 O O . LYS A 1 104 ? -9.632 -7.134 1.151 1.00 98.25 104 LYS A O 1
ATOM 830 N N . ASP A 1 105 ? -9.169 -9.286 0.705 1.00 97.69 105 ASP A N 1
ATOM 831 C CA . ASP A 1 105 ? -9.762 -9.821 1.937 1.00 97.69 105 ASP A CA 1
ATOM 832 C C . ASP A 1 105 ? -8.983 -9.354 3.176 1.00 97.69 105 ASP A C 1
ATOM 834 O O . ASP A 1 105 ? -9.580 -8.849 4.128 1.00 97.69 105 ASP A O 1
ATOM 838 N N . ILE A 1 106 ? -7.647 -9.395 3.118 1.00 98.38 106 ILE A N 1
ATOM 839 C CA . ILE A 1 106 ? -6.756 -8.852 4.157 1.00 98.38 106 ILE A CA 1
ATOM 840 C C . ILE A 1 106 ? -7.008 -7.355 4.371 1.00 98.38 106 ILE A C 1
ATOM 842 O O . ILE A 1 106 ? -7.152 -6.904 5.506 1.00 98.38 106 ILE A O 1
ATOM 846 N N . LEU A 1 107 ? -7.102 -6.568 3.294 1.00 98.50 107 LEU A N 1
ATOM 847 C CA . LEU A 1 107 ? -7.418 -5.142 3.403 1.00 98.50 107 LEU A CA 1
ATOM 848 C C . LEU A 1 107 ? -8.812 -4.900 3.984 1.00 98.50 107 LEU A C 1
ATOM 850 O O . LEU A 1 107 ? -8.988 -3.973 4.771 1.00 98.50 107 LEU A O 1
ATOM 854 N N . GLY A 1 108 ? -9.790 -5.742 3.649 1.00 98.25 108 GLY A N 1
ATOM 855 C CA . GLY A 1 108 ? -11.118 -5.706 4.252 1.00 98.25 108 GLY A CA 1
ATOM 856 C C . GLY A 1 108 ? -11.075 -5.933 5.765 1.00 98.25 108 GLY A C 1
ATOM 857 O O . GLY A 1 108 ? -11.691 -5.170 6.511 1.00 98.25 108 GLY A O 1
ATOM 858 N N . ALA A 1 109 ? -10.304 -6.923 6.226 1.00 97.75 109 ALA A N 1
ATOM 859 C CA . ALA A 1 109 ? -10.081 -7.176 7.649 1.00 97.75 109 ALA A CA 1
ATOM 860 C C . ALA A 1 109 ? -9.397 -5.981 8.338 1.00 97.75 109 ALA A C 1
ATOM 862 O O . ALA A 1 109 ? -9.862 -5.516 9.380 1.00 97.75 109 ALA A O 1
ATOM 863 N N . ALA A 1 110 ? -8.361 -5.416 7.710 1.00 98.12 110 ALA A N 1
ATOM 864 C CA . ALA A 1 110 ? -7.647 -4.238 8.200 1.00 98.12 110 ALA A CA 1
ATOM 865 C C . ALA A 1 110 ? -8.562 -3.016 8.359 1.00 98.12 110 ALA A C 1
ATOM 867 O O . ALA A 1 110 ? -8.505 -2.319 9.375 1.00 98.12 110 ALA A O 1
ATOM 868 N N . ILE A 1 111 ? -9.416 -2.771 7.360 1.00 98.44 111 ILE A N 1
ATOM 869 C CA . ILE A 1 111 ? -10.398 -1.684 7.362 1.00 98.44 111 ILE A CA 1
ATOM 870 C C . ILE A 1 111 ? -11.411 -1.902 8.485 1.00 98.44 111 ILE A C 1
ATOM 872 O O . ILE A 1 111 ? -11.659 -0.985 9.256 1.00 98.44 111 ILE A O 1
ATOM 876 N N . ASN A 1 112 ? -11.951 -3.115 8.636 1.00 97.81 112 ASN A N 1
ATOM 877 C CA . ASN A 1 112 ? -12.904 -3.421 9.704 1.00 97.81 112 ASN A CA 1
ATOM 878 C C . ASN A 1 112 ? -12.298 -3.241 11.108 1.00 97.81 112 ASN A C 1
ATOM 880 O O . ASN A 1 112 ? -12.985 -2.810 12.033 1.00 97.81 112 ASN A O 1
ATOM 884 N N . ALA A 1 113 ? -11.017 -3.564 11.280 1.00 97.75 113 ALA A N 1
ATOM 885 C CA . ALA A 1 113 ? -10.331 -3.458 12.563 1.00 97.75 113 ALA A CA 1
ATOM 886 C C . ALA A 1 113 ? -9.938 -2.010 12.939 1.00 97.75 113 ALA A C 1
ATOM 888 O O . ALA A 1 113 ? -9.705 -1.722 14.118 1.00 97.75 113 ALA A O 1
ATOM 889 N N . SER A 1 114 ? -9.878 -1.098 11.965 1.00 98.06 114 SER A N 1
ATOM 890 C CA . SER A 1 114 ? -9.321 0.254 12.112 1.00 98.06 114 SER A CA 1
ATOM 891 C C . SER A 1 114 ? -10.398 1.338 12.223 1.00 98.06 114 SER A C 1
ATOM 893 O O . SER A 1 114 ? -11.481 1.210 11.665 1.00 98.06 114 SER A O 1
ATOM 895 N N . ARG A 1 115 ? -10.094 2.440 12.919 1.00 98.12 115 ARG A N 1
ATOM 896 C CA . ARG A 1 115 ? -10.991 3.606 13.056 1.00 98.12 115 ARG A CA 1
ATOM 897 C C . ARG A 1 115 ? -10.642 4.774 12.138 1.00 98.12 115 ARG A C 1
ATOM 899 O O . ARG A 1 115 ? -11.536 5.485 11.704 1.00 98.12 115 ARG A O 1
ATOM 906 N N . GLU A 1 116 ? -9.355 4.994 11.889 1.00 98.19 116 GLU A N 1
ATOM 907 C CA . GLU A 1 116 ? -8.830 6.191 11.227 1.00 98.19 116 GLU A CA 1
ATOM 908 C C . GLU A 1 116 ? -8.466 5.882 9.769 1.00 98.19 116 GLU A C 1
ATOM 910 O O . GLU A 1 116 ? -9.053 6.443 8.842 1.00 98.19 116 GLU A O 1
ATOM 915 N N . PHE A 1 117 ? -7.530 4.955 9.542 1.00 98.75 117 PHE A N 1
ATOM 916 C CA . PHE A 1 117 ? -7.071 4.601 8.196 1.00 98.75 117 PHE A CA 1
ATOM 917 C C . PHE A 1 117 ? -6.372 3.234 8.131 1.00 98.75 117 PHE A C 1
ATOM 919 O O . PHE A 1 117 ? -5.995 2.653 9.148 1.00 98.75 117 PHE A O 1
ATOM 926 N N . VAL A 1 118 ? -6.137 2.751 6.911 1.00 98.75 118 VAL A N 1
ATOM 927 C CA . VAL A 1 118 ? -5.194 1.665 6.605 1.00 98.75 118 VAL A CA 1
ATOM 928 C C . VAL A 1 118 ? -4.114 2.201 5.673 1.00 98.75 118 VAL A C 1
ATOM 930 O O . VAL A 1 118 ? -4.420 2.803 4.644 1.00 98.75 118 VAL A O 1
ATOM 933 N N . PHE A 1 119 ? -2.853 1.985 6.036 1.00 98.69 119 PHE A N 1
ATOM 934 C CA . PHE A 1 119 ? -1.686 2.354 5.242 1.00 98.69 119 PHE A CA 1
ATOM 935 C C . PHE A 1 119 ? -1.095 1.128 4.551 1.00 98.69 119 PHE A C 1
ATOM 937 O O . PHE A 1 119 ? -0.799 0.127 5.204 1.00 98.69 119 PHE A O 1
ATOM 944 N N . VAL A 1 120 ? -0.850 1.233 3.250 1.00 98.69 120 VAL A N 1
ATOM 945 C CA . VAL A 1 120 ? -0.163 0.213 2.455 1.00 98.69 120 VAL A CA 1
ATOM 946 C C . VAL A 1 120 ? 1.065 0.821 1.805 1.00 98.69 120 VAL A C 1
ATOM 948 O O . VAL A 1 120 ? 1.000 1.924 1.265 1.00 98.69 120 VAL A O 1
ATOM 951 N N . ARG A 1 121 ? 2.166 0.074 1.797 1.00 98.38 121 ARG A N 1
ATOM 952 C CA . ARG A 1 121 ? 3.335 0.354 0.965 1.00 98.38 121 ARG A CA 1
ATOM 953 C C . ARG A 1 121 ? 3.848 -0.943 0.367 1.00 98.38 121 ARG A C 1
ATOM 955 O O . ARG A 1 121 ? 3.919 -1.936 1.079 1.00 98.38 121 ARG A O 1
ATOM 962 N N . GLN A 1 122 ? 4.218 -0.925 -0.905 1.00 98.12 122 GLN A N 1
ATOM 963 C CA . GLN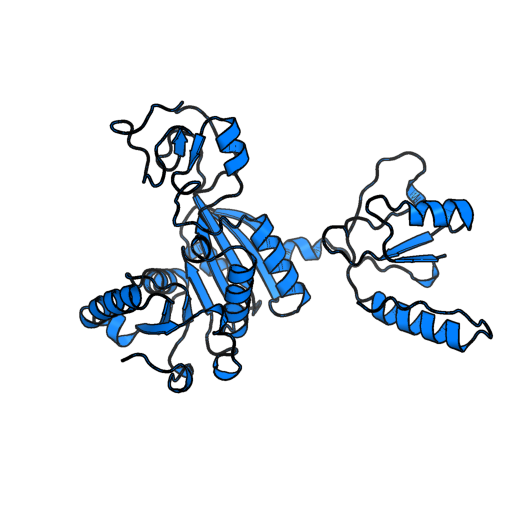 A 1 122 ? 4.845 -2.058 -1.593 1.00 98.12 122 GLN A CA 1
ATOM 964 C C . GLN A 1 122 ? 5.645 -1.553 -2.810 1.00 98.12 122 GLN A C 1
ATOM 966 O O . GLN A 1 122 ? 5.557 -0.359 -3.123 1.00 98.12 122 GLN A O 1
ATOM 971 N N . PRO A 1 123 ? 6.412 -2.407 -3.510 1.00 98.44 123 PRO A N 1
ATOM 972 C CA . PRO A 1 123 ? 7.090 -2.014 -4.739 1.00 98.44 123 PRO A CA 1
ATOM 973 C C . PRO A 1 123 ? 6.114 -1.543 -5.827 1.00 98.44 123 PRO A C 1
ATOM 975 O O . PRO A 1 123 ? 4.936 -1.909 -5.843 1.00 98.44 123 PRO A O 1
ATOM 978 N N . TRP A 1 124 ? 6.608 -0.700 -6.730 1.00 98.38 124 TRP A N 1
ATOM 979 C CA . TRP A 1 124 ? 5.830 -0.120 -7.822 1.00 98.38 124 TRP A CA 1
ATOM 980 C C . TRP A 1 124 ? 5.856 -1.011 -9.076 1.00 98.38 124 TRP A C 1
ATOM 982 O O . TRP A 1 124 ? 6.894 -1.131 -9.720 1.00 98.38 124 TRP A O 1
ATOM 992 N N . PHE A 1 125 ? 4.717 -1.595 -9.460 1.00 98.12 125 PHE A N 1
ATOM 993 C CA . PHE A 1 125 ? 4.639 -2.557 -10.577 1.00 98.12 125 PHE A CA 1
ATOM 994 C C . PHE A 1 125 ? 4.023 -1.997 -11.877 1.00 98.12 125 PHE A C 1
ATOM 996 O O . PHE A 1 125 ? 4.033 -2.671 -12.905 1.00 98.12 125 PHE A O 1
ATOM 1003 N N . ASP A 1 126 ? 3.515 -0.758 -11.887 1.00 98.25 126 ASP A N 1
ATOM 1004 C CA . ASP A 1 126 ? 2.762 -0.199 -13.028 1.00 98.25 126 ASP A CA 1
ATOM 1005 C C . ASP A 1 126 ? 3.573 -0.077 -14.331 1.00 98.25 126 ASP A C 1
ATOM 1007 O O . ASP A 1 126 ? 3.005 -0.045 -15.422 1.00 98.25 126 ASP A O 1
ATOM 1011 N N . ASN A 1 127 ? 4.903 0.008 -14.242 1.00 96.56 127 ASN A N 1
ATOM 1012 C CA . ASN A 1 127 ? 5.773 0.264 -15.393 1.00 96.56 127 ASN A CA 1
ATOM 1013 C C . ASN A 1 127 ? 6.483 -0.977 -15.940 1.00 96.56 127 ASN A C 1
ATOM 1015 O O . ASN A 1 127 ? 7.280 -0.833 -16.870 1.00 96.56 127 ASN A O 1
ATOM 1019 N N . ASP A 1 128 ? 6.205 -2.177 -15.424 1.00 97.12 128 ASP A N 1
ATOM 1020 C CA . ASP A 1 128 ? 6.903 -3.399 -15.845 1.00 97.12 128 ASP A CA 1
ATOM 1021 C C . ASP A 1 128 ? 6.817 -3.614 -17.364 1.00 97.12 128 ASP A C 1
ATOM 1023 O O . ASP A 1 128 ? 7.828 -3.848 -18.026 1.00 97.12 128 ASP A O 1
ATOM 1027 N N . ALA A 1 129 ? 5.633 -3.423 -17.954 1.00 97.12 129 ALA A N 1
ATOM 1028 C CA . ALA A 1 129 ? 5.439 -3.571 -19.396 1.00 97.12 129 ALA A CA 1
ATOM 1029 C C . ALA A 1 129 ? 6.291 -2.591 -20.225 1.00 97.12 129 ALA A C 1
ATOM 1031 O O . ALA A 1 129 ? 6.811 -2.965 -21.279 1.00 97.12 129 ALA A O 1
ATOM 1032 N N . GLU A 1 130 ? 6.450 -1.347 -19.767 1.00 97.75 130 GLU A N 1
ATOM 1033 C CA . GLU A 1 130 ? 7.274 -0.349 -20.458 1.00 97.75 130 GLU A CA 1
ATOM 1034 C C . GLU A 1 130 ? 8.768 -0.630 -20.279 1.00 97.75 130 GLU A C 1
ATOM 1036 O O . GLU A 1 130 ? 9.525 -0.550 -21.247 1.00 97.75 130 GLU A O 1
ATOM 1041 N N . LEU A 1 131 ? 9.193 -1.045 -19.083 1.00 98.19 131 LEU A N 1
ATOM 1042 C CA . LEU A 1 131 ? 10.574 -1.464 -18.840 1.00 98.19 131 LEU A CA 1
ATOM 1043 C C . LEU A 1 131 ? 10.954 -2.657 -19.725 1.00 98.19 131 LEU A C 1
ATOM 1045 O O . LEU A 1 131 ? 12.008 -2.630 -20.367 1.00 98.19 131 LEU A O 1
ATOM 1049 N N . PHE A 1 132 ? 10.073 -3.653 -19.859 1.00 98.00 132 PHE A N 1
ATOM 1050 C CA . PHE A 1 132 ? 10.328 -4.829 -20.694 1.00 98.00 132 PHE A CA 1
ATOM 1051 C C . PHE A 1 132 ? 10.523 -4.462 -22.168 1.00 98.00 132 PHE A C 1
ATOM 1053 O O . PHE A 1 132 ? 11.429 -4.993 -22.815 1.00 98.00 132 PHE A O 1
ATOM 1060 N N . LYS A 1 133 ? 9.749 -3.503 -22.698 1.00 97.69 133 LYS A N 1
ATOM 1061 C CA . LYS A 1 133 ? 9.939 -2.979 -24.067 1.00 97.69 133 LYS A CA 1
ATOM 1062 C C . LYS A 1 133 ? 11.314 -2.334 -24.263 1.00 97.69 133 LYS A C 1
ATOM 1064 O O . LYS A 1 133 ? 11.835 -2.342 -25.375 1.00 97.69 133 LYS A O 1
ATOM 1069 N N . MET A 1 134 ? 11.906 -1.798 -23.198 1.00 98.19 134 MET A N 1
ATOM 1070 C CA . MET A 1 134 ? 13.244 -1.197 -23.200 1.00 98.19 134 MET A CA 1
ATOM 1071 C C . MET A 1 134 ? 14.363 -2.218 -22.934 1.00 98.19 134 MET A C 1
ATOM 1073 O O . MET A 1 134 ? 15.533 -1.838 -22.882 1.00 98.19 134 MET A O 1
ATOM 1077 N N . GLY A 1 135 ? 14.034 -3.503 -22.759 1.00 98.31 135 GLY A N 1
ATOM 1078 C CA . GLY A 1 135 ? 14.996 -4.535 -22.368 1.00 98.31 135 GLY A CA 1
ATOM 1079 C C . GLY A 1 135 ? 15.478 -4.393 -20.922 1.00 98.31 135 GLY A C 1
ATOM 1080 O O . GLY A 1 135 ? 16.579 -4.842 -20.599 1.00 98.31 135 GLY A O 1
ATOM 1081 N N . LEU A 1 136 ? 14.675 -3.761 -20.065 1.00 98.69 136 LEU A N 1
ATOM 1082 C CA . LEU A 1 136 ? 14.950 -3.514 -18.653 1.00 98.69 136 LEU A CA 1
ATOM 1083 C C . LEU A 1 136 ? 13.879 -4.167 -17.769 1.00 98.69 136 LEU A C 1
ATOM 1085 O O . LEU A 1 136 ? 12.824 -4.556 -18.251 1.00 98.69 136 LEU A O 1
ATOM 1089 N N . LYS A 1 137 ? 14.143 -4.260 -16.470 1.00 98.44 137 LYS A N 1
ATOM 1090 C CA . LYS A 1 137 ? 13.198 -4.630 -15.402 1.00 98.44 137 LYS A CA 1
ATOM 1091 C C . LYS A 1 137 ? 13.621 -3.945 -14.103 1.00 98.44 137 LYS A C 1
ATOM 1093 O O . LYS A 1 137 ? 14.742 -3.437 -14.047 1.00 98.44 137 LYS A O 1
ATOM 1098 N N . THR A 1 138 ? 12.793 -3.925 -13.063 1.00 98.31 138 THR A N 1
ATOM 1099 C CA . THR A 1 138 ? 13.320 -3.680 -11.710 1.00 98.31 138 THR A CA 1
ATOM 1100 C C . THR A 1 138 ? 13.774 -5.008 -11.095 1.00 98.31 138 THR A C 1
ATOM 1102 O O . THR A 1 138 ? 13.339 -6.067 -11.549 1.00 98.31 138 THR A O 1
ATOM 1105 N N . TYR A 1 139 ? 14.638 -4.994 -10.071 1.00 97.06 139 TYR A N 1
ATOM 1106 C CA . TYR A 1 139 ? 15.044 -6.249 -9.409 1.00 97.06 139 TYR A CA 1
ATOM 1107 C C . TYR A 1 139 ? 13.867 -6.964 -8.727 1.00 97.06 139 TYR A C 1
ATOM 1109 O O . TYR A 1 139 ? 13.918 -8.163 -8.478 1.00 97.06 139 TYR A O 1
ATOM 1117 N N . TYR A 1 140 ? 12.809 -6.226 -8.376 1.00 96.94 140 TYR A N 1
ATOM 1118 C CA . TYR A 1 140 ? 11.659 -6.779 -7.670 1.00 96.94 140 TYR A CA 1
ATOM 1119 C C . TYR A 1 140 ? 10.549 -7.276 -8.604 1.00 96.94 140 TYR A C 1
ATOM 1121 O O . TYR A 1 140 ? 9.662 -7.978 -8.114 1.00 96.94 140 TYR A O 1
ATOM 1129 N N . SER A 1 141 ? 10.579 -6.948 -9.906 1.00 96.12 141 SER A N 1
ATOM 1130 C CA . SER A 1 141 ? 9.582 -7.409 -10.892 1.00 96.12 141 SER A CA 1
ATOM 1131 C C . SER A 1 141 ? 9.584 -8.930 -11.062 1.00 96.12 141 SER A C 1
ATOM 1133 O O . SER A 1 141 ? 8.575 -9.516 -11.438 1.00 96.12 141 SER A O 1
ATOM 1135 N N . ASP A 1 142 ? 10.720 -9.583 -10.816 1.00 94.81 142 ASP A N 1
ATOM 1136 C CA . ASP A 1 142 ? 10.894 -11.020 -11.023 1.00 94.81 142 ASP A CA 1
ATOM 1137 C C . ASP A 1 142 ? 11.339 -11.761 -9.752 1.00 94.81 142 ASP A C 1
ATOM 1139 O O . ASP A 1 142 ? 11.776 -12.916 -9.793 1.00 94.81 142 ASP A O 1
ATOM 1143 N N . TRP A 1 143 ? 11.169 -11.099 -8.606 1.00 97.12 143 TRP A N 1
ATOM 1144 C CA . TRP A 1 143 ? 11.376 -11.690 -7.297 1.00 97.12 143 TRP A CA 1
ATOM 1145 C C . TRP A 1 143 ? 10.298 -12.745 -7.042 1.00 97.12 143 TRP A C 1
ATOM 1147 O O . TRP A 1 143 ? 9.125 -12.428 -6.867 1.00 97.12 143 TRP A O 1
ATOM 1157 N N . THR A 1 144 ? 10.677 -14.019 -6.963 1.00 96.94 144 THR A N 1
ATOM 1158 C CA . THR A 1 144 ? 9.744 -15.152 -6.846 1.00 96.94 144 THR A CA 1
ATOM 1159 C C . THR A 1 144 ? 8.935 -15.141 -5.551 1.00 96.94 144 THR A C 1
ATOM 1161 O O . THR A 1 144 ? 7.937 -15.844 -5.440 1.00 96.94 144 THR A O 1
ATOM 1164 N N . GLY A 1 145 ? 9.363 -14.360 -4.556 1.00 96.06 145 GLY A N 1
ATOM 1165 C CA . GLY A 1 145 ? 8.588 -14.114 -3.342 1.00 96.06 145 GLY A CA 1
ATOM 1166 C C . GLY A 1 145 ? 7.453 -13.098 -3.513 1.00 96.06 145 GLY A C 1
ATOM 1167 O O . GLY A 1 145 ? 6.633 -12.986 -2.607 1.00 96.06 145 GLY A O 1
ATOM 1168 N N . HIS A 1 146 ? 7.400 -12.343 -4.615 1.00 97.00 146 HIS A N 1
ATOM 1169 C CA . HIS A 1 146 ? 6.323 -11.397 -4.916 1.00 97.00 146 HIS A CA 1
ATOM 1170 C C . HIS A 1 146 ? 5.227 -12.109 -5.707 1.00 97.00 146 HIS A C 1
ATOM 1172 O O . HIS A 1 146 ? 5.222 -12.142 -6.934 1.00 97.00 146 HIS A O 1
ATOM 1178 N N . LEU A 1 147 ? 4.299 -12.723 -4.980 1.00 97.44 147 LEU A N 1
ATOM 1179 C CA . LEU A 1 147 ? 3.197 -13.496 -5.549 1.00 97.44 147 LEU A CA 1
ATOM 1180 C C . LEU A 1 147 ? 2.059 -12.611 -6.083 1.00 97.44 147 LEU A C 1
ATOM 1182 O O . LEU A 1 147 ? 1.175 -13.109 -6.782 1.00 97.44 147 LEU A O 1
ATOM 1186 N N . ASN A 1 148 ? 2.056 -11.320 -5.745 1.00 97.69 148 ASN A N 1
ATOM 1187 C CA . ASN A 1 148 ? 0.953 -10.411 -6.037 1.00 97.69 148 ASN A CA 1
ATOM 1188 C C . ASN A 1 148 ? 1.430 -8.986 -6.374 1.00 97.69 148 ASN A C 1
ATOM 1190 O O . ASN A 1 148 ? 1.412 -8.104 -5.515 1.00 97.69 148 ASN A O 1
ATOM 1194 N N . PRO A 1 149 ? 1.837 -8.731 -7.627 1.00 97.12 149 PRO A N 1
ATOM 1195 C CA . PRO A 1 149 ? 2.325 -7.425 -8.063 1.00 97.12 149 PRO A CA 1
ATOM 1196 C C . PRO A 1 149 ? 1.172 -6.427 -8.281 1.00 97.12 149 PRO A C 1
ATOM 1198 O O . PRO A 1 149 ? 0.841 -6.086 -9.414 1.00 97.12 149 PRO A O 1
ATOM 1201 N N . LEU A 1 150 ? 0.517 -5.978 -7.200 1.00 98.25 150 LEU A N 1
ATOM 1202 C CA . LEU A 1 150 ? -0.591 -5.014 -7.302 1.00 98.25 150 LEU A CA 1
ATOM 1203 C C . LEU A 1 150 ? -0.113 -3.683 -7.896 1.00 98.25 150 LEU A C 1
ATOM 1205 O O . LEU A 1 150 ? 0.864 -3.089 -7.435 1.00 98.25 150 LEU A O 1
ATOM 1209 N N . THR A 1 151 ? -0.857 -3.194 -8.879 1.00 98.56 151 THR A N 1
ATOM 1210 C CA . THR A 1 151 ? -0.637 -1.895 -9.526 1.00 98.56 151 THR A CA 1
ATOM 1211 C C . THR A 1 151 ? -1.461 -0.788 -8.867 1.00 98.56 151 THR A C 1
ATOM 1213 O O . THR A 1 151 ? -2.376 -1.051 -8.075 1.00 98.56 151 THR A O 1
ATOM 1216 N N . SER A 1 152 ? -1.215 0.473 -9.231 1.00 98.50 152 SER A N 1
ATOM 1217 C CA . SER A 1 152 ? -2.083 1.587 -8.823 1.00 98.50 152 SER A CA 1
ATOM 1218 C C . SER A 1 152 ? -3.539 1.378 -9.253 1.00 98.50 152 SER A C 1
ATOM 1220 O O . SER A 1 152 ? -4.460 1.741 -8.517 1.00 98.50 152 SER A O 1
ATOM 1222 N N . TYR A 1 153 ? -3.770 0.721 -10.394 1.00 98.25 153 TYR A N 1
ATOM 1223 C CA . TYR A 1 153 ? -5.112 0.400 -10.866 1.00 98.25 153 TYR A CA 1
ATOM 1224 C C . TYR A 1 153 ? -5.807 -0.647 -9.985 1.00 98.25 153 TYR A C 1
ATOM 1226 O O . TYR A 1 153 ? -7.000 -0.524 -9.697 1.00 98.25 153 TYR A O 1
ATOM 1234 N N . ASP A 1 154 ? -5.072 -1.642 -9.488 1.00 98.50 154 ASP A N 1
ATOM 1235 C CA . ASP A 1 154 ? -5.617 -2.632 -8.556 1.00 98.50 154 ASP A CA 1
ATOM 1236 C C . ASP A 1 154 ? -6.044 -1.981 -7.239 1.00 98.50 154 ASP A C 1
ATOM 1238 O O . ASP A 1 154 ? -7.167 -2.198 -6.770 1.00 98.50 154 ASP A O 1
ATOM 1242 N N . PHE A 1 155 ? -5.198 -1.109 -6.683 1.00 98.69 155 PHE A N 1
ATOM 1243 C CA . PHE A 1 155 ? -5.545 -0.330 -5.495 1.00 98.69 155 PHE A CA 1
ATOM 1244 C C . PHE A 1 155 ? -6.718 0.618 -5.741 1.00 98.69 155 PHE A C 1
ATOM 1246 O O . PHE A 1 155 ? -7.587 0.741 -4.877 1.00 98.69 155 PHE A O 1
ATOM 1253 N N . TYR A 1 156 ? -6.804 1.232 -6.924 1.00 98.44 156 TYR A N 1
ATOM 1254 C CA . TYR A 1 156 ? -7.960 2.034 -7.320 1.00 98.44 156 TYR A CA 1
ATOM 1255 C C . TYR A 1 156 ? -9.252 1.210 -7.303 1.00 98.44 156 TYR A C 1
ATOM 1257 O O . TYR A 1 156 ? -10.248 1.645 -6.720 1.00 98.44 156 TYR A O 1
ATOM 1265 N N . ARG A 1 157 ? -9.247 0.004 -7.889 1.00 97.56 157 ARG A N 1
ATOM 1266 C CA . ARG A 1 157 ? -10.415 -0.894 -7.891 1.00 97.56 157 ARG A CA 1
ATOM 1267 C C . ARG A 1 157 ? -10.826 -1.272 -6.471 1.00 97.56 157 ARG A C 1
ATOM 1269 O O . ARG A 1 157 ? -12.004 -1.167 -6.138 1.00 97.56 157 ARG A O 1
ATOM 1276 N N . MET A 1 158 ? -9.872 -1.660 -5.621 1.00 98.44 158 MET A N 1
ATOM 1277 C CA . MET A 1 158 ? -10.152 -1.987 -4.218 1.00 98.44 158 MET A CA 1
ATOM 1278 C C . MET A 1 158 ? -10.709 -0.782 -3.450 1.00 98.44 158 MET A C 1
ATOM 1280 O O . MET A 1 158 ? -11.748 -0.901 -2.803 1.00 98.44 158 MET A O 1
ATOM 1284 N N . GLY A 1 159 ? -10.068 0.385 -3.557 1.00 98.19 159 GLY A N 1
ATOM 1285 C CA . GLY A 1 159 ? -10.492 1.614 -2.883 1.00 98.19 159 GLY A CA 1
ATOM 1286 C C . GLY A 1 159 ? -11.884 2.060 -3.312 1.00 98.19 159 GLY A C 1
ATOM 1287 O O . GLY A 1 159 ? -12.727 2.358 -2.466 1.00 98.19 159 GLY A O 1
ATOM 1288 N N . ARG A 1 160 ? -12.172 2.019 -4.617 1.00 96.62 160 ARG A N 1
ATOM 1289 C CA . ARG A 1 160 ? -13.505 2.299 -5.161 1.00 96.62 160 ARG A CA 1
ATOM 1290 C C . ARG A 1 160 ? -14.549 1.344 -4.587 1.00 96.62 160 ARG A C 1
ATOM 1292 O O . ARG A 1 160 ? -15.600 1.795 -4.141 1.00 96.62 160 ARG A O 1
ATOM 1299 N N . ASP A 1 161 ? -14.264 0.045 -4.568 1.00 96.50 161 ASP A N 1
ATOM 1300 C CA . ASP A 1 161 ? -15.198 -0.959 -4.061 1.00 96.50 161 ASP A CA 1
ATOM 1301 C C . ASP A 1 161 ? -15.475 -0.785 -2.560 1.00 96.50 161 ASP A C 1
ATOM 1303 O O . ASP A 1 161 ? -16.632 -0.849 -2.138 1.00 96.50 161 ASP A O 1
ATOM 1307 N N . PHE A 1 162 ? -14.444 -0.538 -1.745 1.00 98.12 162 PHE A N 1
ATOM 1308 C CA . PHE A 1 162 ? -14.609 -0.273 -0.312 1.00 98.12 162 PHE A CA 1
ATOM 1309 C C . PHE A 1 162 ? -15.381 1.020 -0.053 1.00 98.12 162 PHE A C 1
ATOM 1311 O O . PHE A 1 162 ? -16.227 1.058 0.842 1.00 98.12 162 PHE A O 1
ATOM 1318 N N . LYS A 1 163 ? -15.144 2.058 -0.861 1.00 96.25 163 LYS A N 1
ATOM 1319 C CA . LYS A 1 163 ? -15.861 3.331 -0.768 1.00 96.25 163 LYS A CA 1
ATOM 1320 C C . LYS A 1 163 ? -17.339 3.181 -1.130 1.00 96.25 163 LYS A C 1
ATOM 1322 O O . LYS A 1 163 ? -18.194 3.633 -0.378 1.00 96.25 163 LYS A O 1
ATOM 1327 N N . ILE A 1 164 ? -17.665 2.475 -2.219 1.00 92.56 164 ILE A N 1
ATOM 1328 C CA . ILE A 1 164 ? -19.059 2.187 -2.618 1.00 92.56 164 ILE A CA 1
ATOM 1329 C C . ILE A 1 164 ? -19.805 1.409 -1.524 1.00 92.56 164 ILE A C 1
ATOM 1331 O O . ILE A 1 164 ? -20.989 1.645 -1.295 1.00 92.56 164 ILE A O 1
ATOM 1335 N N . LYS A 1 165 ? -19.118 0.498 -0.826 1.00 95.56 165 LYS A N 1
ATOM 1336 C CA . LYS A 1 165 ? -19.675 -0.246 0.316 1.00 95.56 165 LYS A CA 1
ATOM 1337 C C . LYS A 1 165 ? -19.818 0.595 1.591 1.00 95.56 165 LYS A C 1
ATOM 1339 O O . LYS A 1 165 ? -20.387 0.105 2.563 1.00 95.56 165 LYS A O 1
ATOM 1344 N N . GLY A 1 166 ? -19.298 1.823 1.610 1.00 96.19 166 GLY A N 1
ATOM 1345 C CA . GLY A 1 166 ? -19.258 2.681 2.794 1.00 96.19 166 GLY A CA 1
ATOM 1346 C C . GLY A 1 166 ? -18.290 2.195 3.876 1.00 96.19 166 GLY A C 1
ATOM 1347 O O . GLY A 1 166 ? -18.407 2.615 5.022 1.00 96.19 166 GLY A O 1
ATOM 1348 N N . SER A 1 167 ? -17.360 1.293 3.541 1.00 97.75 167 SER A N 1
ATOM 1349 C CA . SER A 1 167 ? -16.354 0.780 4.484 1.00 97.75 167 SER A CA 1
ATOM 1350 C C . SER A 1 167 ? -15.203 1.764 4.698 1.00 97.75 167 SER A C 1
ATOM 1352 O O . SER A 1 167 ? -14.532 1.710 5.721 1.00 97.75 167 SER A O 1
ATOM 1354 N N . ILE A 1 168 ? -14.979 2.659 3.734 1.00 98.44 168 ILE A N 1
ATOM 1355 C CA . ILE A 1 168 ? -14.044 3.783 3.822 1.00 98.44 168 ILE A CA 1
ATOM 1356 C C . ILE A 1 168 ? -14.734 5.031 3.274 1.00 98.44 168 ILE A C 1
ATOM 1358 O O . ILE A 1 168 ? -15.641 4.929 2.446 1.00 98.44 168 ILE A O 1
ATOM 1362 N N . GLN A 1 169 ? -14.277 6.205 3.693 1.00 97.62 169 GLN A N 1
ATOM 1363 C CA . GLN A 1 169 ? -14.755 7.484 3.172 1.00 97.62 169 GLN A CA 1
ATOM 1364 C C . GLN A 1 169 ? -13.995 7.860 1.897 1.00 97.62 169 GLN A C 1
ATOM 1366 O O . GLN A 1 169 ? -14.593 8.241 0.890 1.00 97.62 169 GLN A O 1
ATOM 1371 N N . ASN A 1 170 ? -12.668 7.702 1.913 1.00 97.94 170 ASN A N 1
ATOM 1372 C CA . ASN A 1 170 ? -11.787 8.125 0.827 1.00 97.94 170 ASN A CA 1
ATOM 1373 C C . ASN A 1 170 ? -10.544 7.240 0.707 1.00 97.94 170 ASN A C 1
ATOM 1375 O O . ASN A 1 170 ? -10.275 6.408 1.567 1.00 97.94 170 ASN A O 1
ATOM 1379 N N . PHE A 1 171 ? -9.768 7.427 -0.357 1.00 98.56 171 PHE A N 1
ATOM 1380 C CA . PHE A 1 171 ? -8.438 6.850 -0.485 1.00 98.56 171 PHE A CA 1
ATOM 1381 C C . PHE A 1 171 ? -7.517 7.711 -1.356 1.00 98.56 171 PHE A C 1
ATOM 1383 O O . PHE A 1 171 ? -7.975 8.447 -2.235 1.00 98.56 171 PHE A O 1
ATOM 1390 N N . ILE A 1 172 ? -6.213 7.600 -1.104 1.00 98.62 172 ILE A N 1
ATOM 1391 C CA . ILE A 1 172 ? -5.148 8.310 -1.822 1.00 98.62 172 ILE A CA 1
ATOM 1392 C C . ILE A 1 172 ? -4.105 7.292 -2.273 1.00 98.62 172 ILE A C 1
ATOM 1394 O O . ILE A 1 172 ? -3.712 6.437 -1.482 1.00 98.62 172 ILE A O 1
ATOM 1398 N N . ILE A 1 173 ? -3.643 7.408 -3.516 1.00 98.69 173 ILE A N 1
ATOM 1399 C CA . ILE A 1 173 ? -2.579 6.596 -4.109 1.00 98.69 173 ILE A CA 1
ATOM 1400 C C . ILE A 1 173 ? -1.416 7.514 -4.477 1.00 98.69 173 ILE A C 1
ATOM 1402 O O . ILE A 1 173 ? -1.594 8.495 -5.202 1.00 98.69 173 ILE A O 1
ATOM 1406 N N . LEU A 1 174 ? -0.226 7.179 -3.989 1.00 98.69 174 LEU A N 1
ATOM 1407 C CA . LEU A 1 174 ? 1.008 7.933 -4.170 1.00 98.69 174 LEU A CA 1
ATOM 1408 C C . LEU A 1 174 ? 2.078 7.050 -4.818 1.00 98.69 174 LEU A C 1
ATOM 1410 O O . LEU A 1 174 ? 2.269 5.908 -4.401 1.00 98.69 174 LEU A O 1
ATOM 1414 N N . GLY A 1 175 ? 2.823 7.599 -5.773 1.00 98.50 175 GLY A N 1
ATOM 1415 C CA . GLY A 1 175 ? 4.106 7.047 -6.208 1.00 98.50 175 GLY A CA 1
ATOM 1416 C C . GLY A 1 175 ? 5.225 7.659 -5.369 1.00 98.50 175 GLY A C 1
ATOM 1417 O O . GLY A 1 175 ? 5.290 8.881 -5.249 1.00 98.50 175 GLY A O 1
ATOM 1418 N N . LEU A 1 176 ? 6.086 6.842 -4.759 1.00 98.38 176 LEU A N 1
ATOM 1419 C CA . LEU A 1 176 ? 7.170 7.289 -3.879 1.00 98.38 176 LEU A CA 1
ATOM 1420 C C . LEU A 1 176 ? 8.543 7.086 -4.521 1.00 98.38 176 LEU A C 1
ATOM 1422 O O . LEU A 1 176 ? 8.838 6.018 -5.054 1.00 98.38 176 LEU A O 1
ATOM 1426 N N . THR A 1 177 ? 9.430 8.068 -4.340 1.00 97.75 177 THR A N 1
ATOM 1427 C CA . THR A 1 177 ? 10.826 8.061 -4.815 1.00 97.75 177 THR A CA 1
ATOM 1428 C C . THR A 1 177 ? 10.920 7.815 -6.321 1.00 97.75 177 THR A C 1
ATOM 1430 O O . THR A 1 177 ? 10.999 6.679 -6.790 1.00 97.75 177 THR A O 1
ATOM 1433 N N . LYS A 1 178 ? 10.920 8.901 -7.093 1.00 97.94 178 LYS A N 1
ATOM 1434 C CA . LYS A 1 178 ? 10.978 8.839 -8.555 1.00 97.94 178 LYS A CA 1
ATOM 1435 C C . LYS A 1 178 ? 12.295 8.218 -9.027 1.00 97.94 178 LYS A C 1
ATOM 1437 O O . LYS A 1 178 ? 13.373 8.572 -8.551 1.00 97.94 178 LYS A O 1
ATOM 1442 N N . ILE A 1 179 ? 12.212 7.307 -9.990 1.00 98.19 179 ILE A N 1
ATOM 1443 C CA . ILE A 1 179 ? 13.367 6.726 -10.672 1.00 98.19 179 ILE A CA 1
ATOM 1444 C C . ILE A 1 179 ? 13.515 7.452 -12.006 1.00 98.19 179 ILE A C 1
ATOM 1446 O O . ILE A 1 179 ? 12.703 7.286 -12.909 1.00 98.19 179 ILE A O 1
ATOM 1450 N N . HIS A 1 180 ? 14.549 8.282 -12.125 1.00 98.06 180 HIS A N 1
ATOM 1451 C CA . HIS A 1 180 ? 14.709 9.164 -13.284 1.00 98.06 180 HIS A CA 1
ATOM 1452 C C . HIS A 1 180 ? 15.277 8.474 -14.524 1.00 98.06 180 HIS A C 1
ATOM 1454 O O . HIS A 1 180 ? 14.997 8.899 -15.647 1.00 98.06 180 HIS A O 1
ATOM 1460 N N . ASP A 1 181 ? 16.115 7.454 -14.340 1.00 98.56 181 ASP A N 1
ATOM 1461 C CA . ASP A 1 181 ? 16.785 6.783 -15.443 1.00 98.56 181 ASP A CA 1
ATOM 1462 C C . ASP A 1 181 ? 17.322 5.397 -15.088 1.00 98.56 181 ASP A C 1
ATOM 1464 O O . ASP A 1 181 ? 17.349 4.963 -13.933 1.00 98.56 181 ASP A O 1
ATOM 1468 N N . SER A 1 182 ? 17.757 4.698 -16.130 1.00 98.62 182 SER A N 1
ATOM 1469 C CA . SER A 1 182 ? 18.298 3.346 -16.089 1.00 98.62 182 SER A CA 1
ATOM 1470 C C . SER A 1 182 ? 19.599 3.203 -15.306 1.00 98.62 182 SER A C 1
ATOM 1472 O O . SER A 1 182 ? 19.987 2.069 -15.049 1.00 98.62 182 SER A O 1
ATOM 1474 N N . SER A 1 183 ? 20.288 4.285 -14.923 1.00 98.44 183 SER A N 1
ATOM 1475 C CA . SER A 1 183 ? 21.489 4.176 -14.080 1.00 98.44 183 SER A CA 1
ATOM 1476 C C . SER A 1 183 ? 21.153 3.774 -12.641 1.00 98.44 183 SER A C 1
ATOM 1478 O O . SER A 1 183 ? 22.020 3.266 -11.931 1.00 98.44 183 SER A O 1
ATOM 1480 N N . ASN A 1 184 ? 19.888 3.932 -12.233 1.00 98.44 184 ASN A N 1
ATOM 1481 C CA . ASN A 1 184 ? 19.418 3.574 -10.904 1.00 98.44 184 ASN A CA 1
ATOM 1482 C C . ASN A 1 184 ? 19.691 2.080 -10.591 1.00 98.44 184 ASN A C 1
ATOM 1484 O O . ASN A 1 184 ? 19.396 1.224 -11.437 1.00 98.44 184 ASN A O 1
ATOM 1488 N N . PRO A 1 185 ? 20.221 1.744 -9.396 1.00 98.31 185 PRO A N 1
ATOM 1489 C CA . PRO A 1 185 ? 20.516 0.361 -9.012 1.00 98.31 185 PRO A CA 1
ATOM 1490 C C . PRO A 1 185 ? 19.290 -0.553 -8.944 1.00 98.31 185 PRO A C 1
ATOM 1492 O O . PRO A 1 185 ? 19.425 -1.763 -9.034 1.00 98.31 185 PRO A O 1
ATOM 1495 N N . LEU A 1 186 ? 18.078 -0.011 -8.828 1.00 98.19 186 LEU A N 1
ATOM 1496 C CA . LEU A 1 186 ? 16.858 -0.818 -8.860 1.00 98.19 186 LEU A CA 1
ATOM 1497 C C . LEU A 1 186 ? 16.582 -1.420 -10.238 1.00 98.19 186 LEU A C 1
ATOM 1499 O O . LEU A 1 186 ? 15.806 -2.362 -10.339 1.00 98.19 186 LEU A O 1
ATOM 1503 N N . ILE A 1 187 ? 17.179 -0.865 -11.293 1.00 98.62 187 ILE A N 1
ATOM 1504 C CA . ILE A 1 187 ? 16.926 -1.246 -12.679 1.00 98.62 187 ILE A CA 1
ATOM 1505 C C . ILE A 1 187 ? 17.936 -2.302 -13.107 1.00 98.62 187 ILE A C 1
ATOM 1507 O O . ILE A 1 187 ? 19.133 -2.137 -12.914 1.00 98.62 187 ILE A O 1
ATOM 1511 N N . HIS A 1 188 ? 17.487 -3.359 -13.756 1.00 98.62 188 HIS A N 1
ATOM 1512 C CA . HIS A 1 188 ? 18.323 -4.414 -14.314 1.00 98.62 188 HIS A CA 1
ATOM 1513 C C . HIS A 1 188 ? 18.084 -4.519 -15.818 1.00 98.62 188 HIS A C 1
ATOM 1515 O O . HIS A 1 188 ? 16.992 -4.180 -16.281 1.00 98.62 188 HIS A O 1
ATOM 1521 N N . PRO A 1 189 ? 19.059 -4.994 -16.611 1.00 98.44 189 PRO A N 1
ATOM 1522 C CA . PRO A 1 189 ? 18.729 -5.527 -17.922 1.00 98.44 189 PRO A CA 1
ATOM 1523 C C . PRO A 1 189 ? 17.830 -6.761 -17.768 1.00 98.44 189 PRO A C 1
ATOM 1525 O O . PRO A 1 189 ? 17.924 -7.515 -16.797 1.00 98.44 189 PRO A O 1
ATOM 1528 N N . LEU A 1 190 ? 16.961 -6.997 -18.749 1.00 98.12 190 LEU A N 1
ATOM 1529 C CA . LEU A 1 190 ? 15.975 -8.080 -18.700 1.00 98.12 190 LEU A CA 1
ATOM 1530 C C . LEU A 1 190 ? 16.621 -9.473 -18.553 1.00 98.12 190 LEU A C 1
ATOM 1532 O O . LEU A 1 190 ? 16.019 -10.372 -17.972 1.00 98.12 190 LEU A O 1
ATOM 1536 N N . ASN A 1 191 ? 17.860 -9.635 -19.032 1.00 97.81 191 ASN A N 1
ATOM 1537 C CA . ASN A 1 191 ? 18.637 -10.874 -18.950 1.00 97.81 191 ASN A CA 1
ATOM 1538 C C . ASN A 1 191 ? 19.435 -11.054 -17.642 1.00 97.81 191 ASN A C 1
ATOM 1540 O O . ASN A 1 191 ? 20.181 -12.030 -17.543 1.00 97.81 191 ASN A O 1
ATOM 1544 N N . SER A 1 192 ? 19.321 -10.153 -16.656 1.00 98.19 192 SER A N 1
ATOM 1545 C CA . SER A 1 192 ? 19.816 -10.439 -15.301 1.00 98.19 192 SER A CA 1
ATOM 1546 C C . SER A 1 192 ? 19.138 -11.696 -14.739 1.00 98.19 192 SER A C 1
ATOM 1548 O O . SER A 1 192 ? 17.970 -11.932 -15.068 1.00 98.19 192 SER A O 1
ATOM 1550 N N . PRO A 1 193 ? 19.814 -12.480 -13.880 1.00 97.44 193 PRO A N 1
ATOM 1551 C CA . PRO A 1 193 ? 19.173 -13.590 -13.182 1.00 97.44 193 PRO A CA 1
ATOM 1552 C C . PRO A 1 193 ? 17.945 -13.141 -12.374 1.00 97.44 193 PRO A C 1
ATOM 1554 O O . PRO A 1 193 ? 17.767 -11.954 -12.095 1.00 97.44 193 PRO A O 1
ATOM 1557 N N . PHE A 1 194 ? 17.088 -14.104 -12.041 1.00 97.50 194 PHE A N 1
ATOM 1558 C CA . PHE A 1 194 ? 15.951 -13.903 -11.143 1.00 97.50 194 PHE A CA 1
ATOM 1559 C C . PHE A 1 194 ? 16.423 -13.760 -9.696 1.00 97.50 194 PHE A C 1
ATOM 1561 O O . PHE A 1 194 ? 17.445 -14.342 -9.332 1.00 97.50 194 PHE A O 1
ATOM 1568 N N . ASN A 1 195 ? 15.620 -13.101 -8.854 1.00 97.06 195 ASN A N 1
ATOM 1569 C CA . ASN A 1 195 ? 15.883 -12.952 -7.414 1.00 97.06 195 ASN A CA 1
ATOM 1570 C C . ASN A 1 195 ? 17.197 -12.229 -7.088 1.00 97.06 195 ASN A C 1
ATOM 1572 O O . ASN A 1 195 ? 17.835 -12.516 -6.073 1.00 97.06 195 ASN A O 1
ATOM 1576 N N . GLU A 1 196 ? 17.596 -11.296 -7.945 1.00 96.94 196 GLU A N 1
ATOM 1577 C CA . GLU A 1 196 ? 18.731 -10.426 -7.666 1.00 96.94 196 GLU A CA 1
ATOM 1578 C C . GLU A 1 196 ? 18.327 -9.264 -6.751 1.00 96.94 196 GLU A C 1
ATOM 1580 O O . GLU A 1 196 ? 17.153 -8.918 -6.598 1.00 96.94 196 GLU A O 1
ATOM 1585 N N . HIS A 1 197 ? 19.331 -8.666 -6.116 1.00 96.00 197 HIS A N 1
ATOM 1586 C CA . HIS A 1 197 ? 19.189 -7.415 -5.374 1.00 96.00 197 HIS A CA 1
ATOM 1587 C C . HIS A 1 197 ? 19.520 -6.223 -6.280 1.00 96.00 197 HIS A C 1
ATOM 1589 O O . HIS A 1 197 ? 19.303 -6.280 -7.479 1.00 96.00 197 HIS A O 1
ATOM 1595 N N . GLU A 1 198 ? 20.018 -5.122 -5.718 1.00 97.62 198 GLU A N 1
ATOM 1596 C CA . GLU A 1 198 ? 20.429 -3.950 -6.487 1.00 97.62 198 GLU A CA 1
ATOM 1597 C C . GLU A 1 198 ? 21.512 -4.285 -7.531 1.00 97.62 198 GLU A C 1
ATOM 1599 O O . GLU A 1 198 ? 22.441 -5.060 -7.291 1.00 97.62 198 GLU A O 1
ATOM 1604 N N . TYR A 1 199 ? 21.406 -3.647 -8.694 1.00 98.25 199 TYR A N 1
ATOM 1605 C CA . TYR A 1 199 ? 22.308 -3.800 -9.822 1.00 98.25 199 TYR A CA 1
ATOM 1606 C C . TYR A 1 199 ? 23.735 -3.378 -9.464 1.00 98.25 199 TYR A C 1
ATOM 1608 O O . TYR A 1 199 ? 24.043 -2.197 -9.304 1.00 98.25 199 TYR A O 1
ATOM 1616 N N . ASP A 1 200 ? 24.624 -4.361 -9.443 1.00 97.94 200 ASP A N 1
ATOM 1617 C CA . ASP A 1 200 ? 26.074 -4.195 -9.447 1.00 97.94 200 ASP A CA 1
ATOM 1618 C C . ASP A 1 200 ? 26.658 -4.491 -10.849 1.00 97.94 200 ASP A C 1
ATOM 1620 O O . ASP A 1 200 ? 26.551 -5.631 -11.316 1.00 97.94 200 ASP A O 1
ATOM 1624 N N . PRO A 1 201 ? 27.303 -3.520 -11.527 1.00 97.75 201 PRO A N 1
ATOM 1625 C CA . PRO A 1 201 ? 27.899 -3.719 -12.852 1.00 97.75 201 PRO A CA 1
ATOM 1626 C C . PRO A 1 201 ? 29.072 -4.715 -12.879 1.00 97.75 201 PRO A C 1
ATOM 1628 O O . PRO A 1 201 ? 29.515 -5.092 -13.961 1.00 97.75 201 PRO A O 1
ATOM 1631 N N . THR A 1 202 ? 29.597 -5.122 -11.720 1.00 97.94 202 THR A N 1
ATOM 1632 C CA . THR A 1 202 ? 30.668 -6.123 -11.596 1.00 97.94 202 THR A CA 1
ATOM 1633 C C . THR A 1 202 ? 30.148 -7.542 -11.816 1.00 97.94 202 THR A C 1
ATOM 1635 O O . THR A 1 202 ? 30.871 -8.387 -12.340 1.00 97.94 202 THR A O 1
ATOM 1638 N N . TYR A 1 203 ? 28.901 -7.804 -11.414 1.00 97.38 203 TYR A N 1
ATOM 1639 C CA . TYR A 1 203 ? 28.309 -9.145 -11.414 1.00 97.38 203 TYR A CA 1
ATOM 1640 C C . TYR A 1 203 ? 27.189 -9.301 -12.443 1.00 97.38 203 TYR A C 1
ATOM 1642 O O . TYR A 1 203 ? 26.976 -10.398 -12.960 1.00 97.38 203 TYR A O 1
ATOM 1650 N N . HIS A 1 204 ? 26.479 -8.218 -12.761 1.00 98.12 204 HIS A N 1
ATOM 1651 C CA . HIS A 1 204 ? 25.320 -8.267 -13.642 1.00 98.12 204 HIS A CA 1
ATOM 1652 C C . HIS A 1 204 ? 25.671 -7.962 -15.106 1.00 98.12 204 HIS A C 1
ATOM 1654 O O . HIS A 1 204 ? 26.648 -7.262 -15.383 1.00 98.12 204 HIS A O 1
ATOM 1660 N N . PRO A 1 205 ? 24.854 -8.444 -16.066 1.00 98.31 205 PRO A N 1
ATOM 1661 C CA . PRO A 1 205 ? 24.986 -8.062 -17.469 1.00 98.31 205 PRO A CA 1
ATOM 1662 C C . PRO A 1 205 ? 24.917 -6.544 -17.653 1.00 98.31 205 PRO A C 1
ATOM 1664 O O . PRO A 1 205 ? 24.251 -5.849 -16.894 1.00 98.31 205 PRO A O 1
ATOM 1667 N N . SER A 1 206 ? 25.564 -6.012 -18.688 1.00 98.19 206 SER A N 1
ATOM 1668 C CA . SER A 1 206 ? 25.505 -4.576 -18.961 1.00 98.19 206 SER A CA 1
ATOM 1669 C C . SER A 1 206 ? 24.105 -4.129 -19.406 1.00 98.19 206 SER A C 1
ATOM 1671 O O . SER A 1 206 ? 23.395 -4.840 -20.118 1.00 98.19 206 SER A O 1
ATOM 1673 N N . LYS A 1 207 ? 23.725 -2.906 -19.023 1.00 98.00 207 LYS A N 1
ATOM 1674 C CA . LYS A 1 207 ? 22.525 -2.198 -19.500 1.00 98.00 207 LYS A CA 1
ATOM 1675 C C . LYS A 1 207 ? 22.900 -0.829 -20.070 1.00 98.00 207 LYS A C 1
ATOM 1677 O O . LYS A 1 207 ? 23.935 -0.261 -19.721 1.00 98.00 207 LYS A O 1
ATOM 1682 N N . ASN A 1 208 ? 22.052 -0.275 -20.936 1.00 98.00 208 ASN A N 1
ATOM 1683 C CA . ASN A 1 208 ? 22.181 1.126 -21.339 1.00 98.00 208 ASN A CA 1
ATOM 1684 C C . ASN A 1 208 ? 21.849 2.015 -20.132 1.00 98.00 208 ASN A C 1
ATOM 1686 O O . ASN A 1 208 ? 20.742 1.926 -19.620 1.00 98.00 208 ASN A O 1
ATOM 1690 N N . MET A 1 209 ? 22.792 2.854 -19.694 1.00 98.00 209 MET A N 1
ATOM 1691 C CA . MET A 1 209 ? 22.646 3.708 -18.504 1.00 98.00 209 MET A CA 1
ATOM 1692 C C . MET A 1 209 ? 21.943 5.046 -18.787 1.00 98.00 209 MET A C 1
ATOM 1694 O O . MET A 1 209 ? 21.678 5.799 -17.854 1.00 98.00 209 MET A O 1
ATOM 1698 N N . ASN A 1 210 ? 21.617 5.344 -20.048 1.00 98.12 210 ASN A N 1
ATOM 1699 C CA . ASN A 1 210 ? 21.127 6.658 -20.476 1.00 98.12 210 ASN A CA 1
ATOM 1700 C C . ASN A 1 210 ? 19.624 6.703 -20.800 1.00 98.12 210 ASN A C 1
ATOM 1702 O O . ASN A 1 210 ? 19.144 7.714 -21.313 1.00 98.12 210 ASN A O 1
ATOM 1706 N N . ILE A 1 211 ? 18.875 5.629 -20.540 1.00 98.31 211 ILE A N 1
ATOM 1707 C CA . ILE A 1 211 ? 17.429 5.583 -20.783 1.00 98.31 211 ILE A CA 1
ATOM 1708 C C . ILE A 1 211 ? 16.729 6.376 -19.679 1.00 98.31 211 ILE A C 1
ATOM 1710 O O . ILE A 1 211 ? 16.892 6.071 -18.501 1.00 98.31 211 ILE A O 1
ATOM 1714 N N . LYS A 1 212 ? 15.968 7.405 -20.059 1.00 98.31 212 LYS A N 1
ATOM 1715 C CA . LYS A 1 212 ? 15.188 8.236 -19.134 1.00 98.31 212 LYS A CA 1
ATOM 1716 C C . LYS A 1 212 ? 13.786 7.665 -18.953 1.00 98.31 212 LYS A C 1
ATOM 1718 O O . LYS A 1 212 ? 13.226 7.113 -19.898 1.00 98.31 212 LYS A O 1
ATOM 1723 N N . PHE A 1 213 ? 13.227 7.834 -17.760 1.00 97.81 213 PHE A N 1
ATOM 1724 C CA . PHE A 1 213 ? 11.872 7.399 -17.439 1.00 97.81 213 PHE A CA 1
ATOM 1725 C C . PHE A 1 213 ? 10.988 8.576 -17.047 1.00 97.81 213 PHE A C 1
ATOM 1727 O O . PHE A 1 213 ? 11.429 9.523 -16.392 1.00 97.81 213 PHE A O 1
ATOM 1734 N N . GLU A 1 214 ? 9.711 8.467 -17.393 1.00 95.25 214 GLU A N 1
ATOM 1735 C CA . GLU A 1 214 ? 8.653 9.350 -16.922 1.00 95.25 214 GLU A CA 1
ATOM 1736 C C . GLU A 1 214 ? 7.651 8.514 -16.122 1.00 95.25 214 GLU A C 1
ATOM 1738 O O . GLU A 1 214 ? 7.211 7.462 -16.576 1.00 95.25 214 GLU A O 1
ATOM 1743 N N . GLY A 1 215 ? 7.329 8.961 -14.906 1.00 94.31 215 GLY A N 1
ATOM 1744 C CA . GLY A 1 215 ? 6.330 8.300 -14.060 1.00 94.31 215 GLY A CA 1
ATOM 1745 C C . GLY A 1 215 ? 6.738 6.943 -13.471 1.00 94.31 215 GLY A C 1
ATOM 1746 O O . GLY A 1 215 ? 5.855 6.203 -13.063 1.00 94.31 215 GLY A O 1
ATOM 1747 N N . LEU A 1 216 ? 8.036 6.613 -13.409 1.00 97.88 216 LEU A N 1
ATOM 1748 C CA . LEU A 1 216 ? 8.528 5.424 -12.703 1.00 97.88 216 LEU A CA 1
ATOM 1749 C C . LEU A 1 216 ? 8.879 5.758 -11.248 1.00 97.88 216 LEU A C 1
ATOM 1751 O O . LEU A 1 216 ? 9.621 6.710 -10.985 1.00 97.88 216 LEU A O 1
ATOM 1755 N N . TYR A 1 217 ? 8.400 4.942 -10.312 1.00 98.44 217 TYR A N 1
ATOM 1756 C CA . TYR A 1 217 ? 8.639 5.094 -8.876 1.00 98.44 217 TYR A CA 1
ATOM 1757 C C . TYR A 1 217 ? 9.283 3.843 -8.295 1.00 98.44 217 TYR A C 1
ATOM 1759 O O . TYR A 1 217 ? 9.276 2.778 -8.907 1.00 98.44 217 TYR A O 1
ATOM 1767 N N . ARG A 1 218 ? 9.861 3.968 -7.102 1.00 98.12 218 ARG A N 1
ATOM 1768 C CA . ARG A 1 218 ? 10.357 2.815 -6.350 1.00 98.12 218 ARG A CA 1
ATOM 1769 C C . ARG A 1 218 ? 9.205 2.048 -5.711 1.00 98.12 218 ARG A C 1
ATOM 1771 O O . ARG A 1 218 ? 9.136 0.833 -5.857 1.00 98.12 218 ARG A O 1
ATOM 1778 N N . ASP A 1 219 ? 8.349 2.769 -4.994 1.00 98.56 219 ASP A N 1
ATOM 1779 C CA . ASP A 1 219 ? 7.271 2.196 -4.195 1.00 98.56 219 ASP A CA 1
ATOM 1780 C C . ASP A 1 219 ? 5.944 2.877 -4.526 1.00 98.56 219 ASP A C 1
ATOM 1782 O O . ASP A 1 219 ? 5.901 4.056 -4.881 1.00 98.56 219 ASP A O 1
ATOM 1786 N N . ILE A 1 220 ? 4.853 2.147 -4.333 1.00 98.62 220 ILE A N 1
ATOM 1787 C CA . ILE A 1 220 ? 3.509 2.702 -4.220 1.00 98.62 220 ILE A CA 1
ATOM 1788 C C . ILE A 1 220 ? 3.141 2.818 -2.740 1.00 98.62 220 ILE A C 1
ATOM 1790 O O . ILE A 1 220 ? 3.513 1.980 -1.917 1.00 98.62 220 ILE A O 1
ATOM 1794 N N . CYS A 1 221 ? 2.408 3.871 -2.398 1.00 98.50 221 CYS A N 1
ATOM 1795 C CA . CYS A 1 221 ? 1.855 4.095 -1.072 1.00 98.50 221 CYS A CA 1
ATOM 1796 C C . CYS A 1 221 ? 0.367 4.407 -1.184 1.00 98.50 221 CYS A C 1
ATOM 1798 O O . CYS A 1 221 ? -0.032 5.252 -1.983 1.00 98.50 221 CYS A O 1
ATOM 1800 N N . VAL A 1 222 ? -0.452 3.758 -0.360 1.00 98.81 222 VAL A N 1
ATOM 1801 C CA . VAL A 1 222 ? -1.907 3.921 -0.381 1.00 98.81 222 VAL A CA 1
ATOM 1802 C C . VAL A 1 222 ? -2.425 4.180 1.023 1.00 98.81 222 VAL A C 1
ATOM 1804 O O . VAL A 1 222 ? -2.076 3.471 1.965 1.00 98.81 222 VAL A O 1
ATOM 1807 N N . PHE A 1 223 ? -3.287 5.184 1.150 1.00 98.75 223 PHE A N 1
ATOM 1808 C CA . PHE A 1 223 ? -4.081 5.424 2.350 1.00 98.75 223 PHE A CA 1
ATOM 1809 C C . PHE A 1 223 ? -5.537 5.101 2.045 1.00 98.75 223 PHE A C 1
ATOM 1811 O O . PHE A 1 223 ? -6.132 5.751 1.191 1.00 98.75 223 PHE A O 1
ATOM 1818 N N . PHE A 1 224 ? -6.120 4.144 2.761 1.00 98.75 224 PHE A N 1
ATOM 1819 C CA . PHE A 1 224 ? -7.566 3.933 2.812 1.00 98.75 224 PHE A CA 1
ATOM 1820 C C . PHE A 1 224 ? -8.109 4.655 4.046 1.00 98.75 224 PHE A C 1
ATOM 1822 O O . PHE A 1 224 ? -7.793 4.279 5.171 1.00 98.75 224 PHE A O 1
ATOM 1829 N N . ILE A 1 225 ? -8.879 5.719 3.844 1.00 98.69 225 ILE A N 1
ATOM 1830 C CA . ILE A 1 225 ? -9.289 6.677 4.875 1.00 98.69 225 ILE A CA 1
ATOM 1831 C C . ILE A 1 225 ? -10.680 6.302 5.382 1.00 98.69 225 ILE A C 1
ATOM 1833 O O . ILE A 1 225 ? -11.655 6.377 4.632 1.00 98.69 225 ILE A O 1
ATOM 1837 N N . ILE A 1 226 ? -10.770 5.909 6.650 1.00 98.62 226 ILE A N 1
ATOM 1838 C CA . ILE A 1 226 ? -12.007 5.479 7.319 1.00 98.62 226 ILE A CA 1
ATOM 1839 C C . ILE A 1 226 ? -12.672 6.668 8.021 1.00 98.62 226 ILE A C 1
ATOM 1841 O O . ILE A 1 226 ? -13.893 6.799 7.967 1.00 98.62 226 ILE A O 1
ATOM 1845 N N . ASP A 1 227 ? -11.868 7.560 8.604 1.00 98.19 227 ASP A N 1
ATOM 1846 C CA . ASP A 1 227 ? -12.297 8.829 9.200 1.00 98.19 227 ASP A CA 1
ATOM 1847 C C . ASP A 1 227 ? -11.638 10.007 8.467 1.00 98.19 227 ASP A C 1
ATOM 1849 O O . ASP A 1 227 ? -10.412 10.144 8.488 1.00 98.19 227 ASP A O 1
ATOM 1853 N N . GLU A 1 228 ? -12.434 10.875 7.835 1.00 96.06 228 GLU A N 1
ATOM 1854 C CA . GLU A 1 228 ? -11.982 12.103 7.159 1.00 96.06 228 GLU A CA 1
ATOM 1855 C C . GLU A 1 228 ? -11.230 13.078 8.071 1.00 96.06 228 GLU A C 1
ATOM 1857 O O . GLU A 1 228 ? -10.454 13.893 7.574 1.00 96.06 228 GLU A O 1
ATOM 1862 N N . ASN A 1 229 ? -11.403 12.982 9.392 1.00 97.38 229 ASN A N 1
ATOM 1863 C CA . ASN A 1 229 ? -10.661 13.8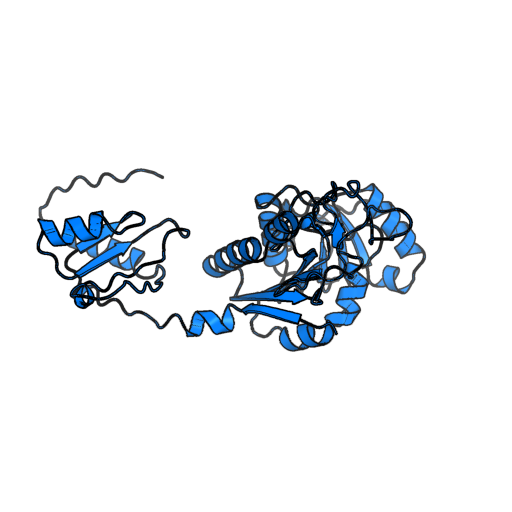09 10.345 1.00 97.38 229 ASN A CA 1
ATOM 1864 C C . ASN A 1 229 ? -9.230 13.305 10.593 1.00 97.38 229 ASN A C 1
ATOM 1866 O O . ASN A 1 229 ? -8.457 13.964 11.293 1.00 97.38 229 ASN A O 1
ATOM 1870 N N . SER A 1 230 ? -8.857 12.151 10.031 1.00 96.25 230 SER A N 1
ATOM 1871 C CA . SER A 1 230 ? -7.495 11.623 10.122 1.00 96.25 230 SER A CA 1
ATOM 1872 C C . SER A 1 230 ? -6.498 12.610 9.496 1.00 96.25 230 SER A C 1
ATOM 1874 O O . SER A 1 230 ? -6.717 13.065 8.370 1.00 96.25 230 SER A O 1
ATOM 1876 N N . PRO A 1 231 ? -5.359 12.920 10.145 1.00 97.06 231 PRO A N 1
ATOM 1877 C CA . PRO A 1 231 ? -4.412 13.930 9.667 1.00 97.06 231 PRO A CA 1
ATOM 1878 C C . PRO A 1 231 ? -3.483 13.374 8.570 1.00 97.06 231 PRO A C 1
ATOM 1880 O O . PRO A 1 231 ? -2.256 13.431 8.671 1.00 97.06 231 PRO A O 1
ATOM 1883 N N . ILE A 1 232 ? -4.070 12.820 7.504 1.00 98.00 232 ILE A N 1
ATOM 1884 C CA . ILE A 1 232 ? -3.364 12.109 6.427 1.00 98.00 232 ILE A CA 1
ATOM 1885 C C . ILE A 1 232 ? -2.303 12.992 5.765 1.00 98.00 232 ILE A C 1
ATOM 1887 O O . ILE A 1 232 ? -1.196 12.526 5.511 1.00 98.00 232 ILE A O 1
ATOM 1891 N N . GLU A 1 233 ? -2.581 14.281 5.571 1.00 97.81 233 GLU A N 1
ATOM 1892 C CA . GLU A 1 233 ? -1.614 15.218 4.981 1.00 97.81 233 GLU A CA 1
ATOM 1893 C C . GLU A 1 233 ? -0.341 15.370 5.814 1.00 97.81 233 GLU A C 1
ATOM 1895 O O . GLU A 1 233 ? 0.763 15.474 5.276 1.00 97.81 233 GLU A O 1
ATOM 1900 N N . ASP A 1 234 ? -0.470 15.363 7.139 1.00 97.88 234 ASP A N 1
ATOM 1901 C CA . ASP A 1 234 ? 0.686 15.457 8.024 1.00 97.88 234 ASP A CA 1
ATOM 1902 C C . ASP A 1 234 ? 1.491 14.160 8.004 1.00 97.88 234 ASP A C 1
ATOM 1904 O O . ASP A 1 234 ? 2.721 14.193 8.076 1.00 97.88 234 ASP A O 1
ATOM 1908 N N . TYR A 1 235 ? 0.821 13.018 7.853 1.00 97.88 235 TYR A N 1
ATOM 1909 C CA . TYR A 1 235 ? 1.482 11.730 7.686 1.00 97.88 235 TYR A CA 1
ATOM 1910 C C . TYR A 1 235 ? 2.220 11.622 6.351 1.00 97.88 235 TYR A C 1
ATOM 1912 O O . TYR A 1 235 ? 3.372 11.190 6.345 1.00 97.88 235 TYR A O 1
ATOM 1920 N N . ILE A 1 236 ? 1.621 12.085 5.250 1.00 97.88 236 ILE A N 1
ATOM 1921 C CA . ILE A 1 236 ? 2.272 12.141 3.933 1.00 97.88 236 ILE A CA 1
ATOM 1922 C C . ILE A 1 236 ? 3.543 12.994 4.008 1.00 97.88 236 ILE A C 1
ATOM 1924 O O . ILE A 1 236 ? 4.611 12.540 3.601 1.00 97.88 236 ILE A O 1
ATOM 1928 N N . LYS A 1 237 ? 3.483 14.186 4.619 1.00 97.31 237 LYS A N 1
ATOM 1929 C CA . LYS A 1 237 ? 4.673 15.036 4.827 1.00 97.31 237 LYS A CA 1
ATOM 1930 C C . LYS A 1 237 ? 5.760 14.324 5.644 1.00 97.31 237 LYS A C 1
ATOM 1932 O O . LYS A 1 237 ? 6.944 14.453 5.340 1.00 97.31 237 LYS A O 1
ATOM 1937 N N . LYS A 1 238 ? 5.375 13.549 6.664 1.00 97.62 238 LYS A N 1
ATOM 1938 C CA . LYS A 1 238 ? 6.303 12.794 7.527 1.00 97.62 238 LYS A CA 1
ATOM 1939 C C . LYS A 1 238 ? 6.927 11.567 6.861 1.00 97.62 238 LYS A C 1
ATOM 1941 O O . LYS A 1 238 ? 7.913 11.057 7.396 1.00 97.62 238 LYS A O 1
ATOM 1946 N N . LEU A 1 239 ? 6.429 11.116 5.703 1.00 96.44 239 LEU A N 1
ATOM 1947 C CA . LEU A 1 239 ? 7.124 10.096 4.907 1.00 96.44 239 LEU A CA 1
ATOM 1948 C C . LEU A 1 239 ? 8.537 10.564 4.525 1.00 96.44 239 LEU A C 1
ATOM 1950 O O . LEU A 1 239 ? 9.436 9.730 4.428 1.00 96.44 239 LEU A O 1
ATOM 1954 N N . ASN A 1 240 ? 8.745 11.885 4.399 1.00 95.44 240 ASN A N 1
ATOM 1955 C CA . ASN A 1 240 ? 10.042 12.517 4.141 1.00 95.44 240 ASN A CA 1
ATOM 1956 C C . ASN A 1 240 ? 10.762 11.901 2.927 1.00 95.44 240 ASN A C 1
ATOM 1958 O O . ASN A 1 240 ? 11.945 11.558 2.986 1.00 95.44 240 ASN A O 1
ATOM 1962 N N . VAL A 1 241 ? 10.006 11.720 1.846 1.00 95.31 241 VAL A N 1
ATOM 1963 C CA . VAL A 1 241 ? 10.461 11.255 0.533 1.00 95.31 241 VAL A CA 1
ATOM 1964 C C . VAL A 1 241 ? 9.729 12.050 -0.541 1.00 95.31 241 VAL A C 1
ATOM 1966 O O . VAL A 1 241 ? 8.617 12.524 -0.302 1.00 95.31 241 VAL A O 1
ATOM 1969 N N . ASP A 1 242 ? 10.330 12.161 -1.722 1.00 96.50 242 ASP A N 1
ATOM 1970 C CA . ASP A 1 242 ? 9.633 12.702 -2.885 1.00 96.50 242 ASP A CA 1
ATOM 1971 C C . ASP A 1 242 ? 8.457 11.791 -3.248 1.00 96.50 242 ASP A C 1
ATOM 1973 O O . ASP A 1 242 ? 8.589 10.560 -3.250 1.00 96.50 242 ASP A O 1
ATOM 1977 N N . TYR A 1 243 ? 7.312 12.394 -3.559 1.00 97.88 243 TYR A N 1
ATOM 1978 C CA . TYR A 1 243 ? 6.113 11.670 -3.959 1.00 97.88 243 TYR A CA 1
ATOM 1979 C C . TYR A 1 243 ? 5.346 12.401 -5.059 1.00 97.88 243 TYR A C 1
ATOM 1981 O O . TYR A 1 243 ? 5.453 13.618 -5.215 1.00 97.88 243 TYR A O 1
ATOM 1989 N N . GLU A 1 244 ? 4.540 11.645 -5.796 1.00 97.94 244 GLU A N 1
ATOM 1990 C CA . GLU A 1 244 ? 3.557 12.155 -6.749 1.00 97.94 244 GLU A CA 1
ATOM 1991 C C . GLU A 1 244 ? 2.179 11.586 -6.388 1.00 97.94 244 GLU A C 1
ATOM 1993 O O . GLU A 1 244 ? 2.054 10.393 -6.099 1.00 97.94 244 GLU A O 1
ATOM 1998 N N . VAL A 1 245 ? 1.145 12.433 -6.366 1.00 97.88 245 VAL A N 1
ATOM 1999 C CA . VAL A 1 245 ? -0.237 11.982 -6.153 1.00 97.88 245 VAL A CA 1
ATOM 2000 C C . VAL A 1 245 ? -0.750 11.393 -7.460 1.00 97.88 245 VAL A C 1
ATOM 2002 O O . VAL A 1 245 ? -0.996 12.121 -8.416 1.00 97.88 245 VAL A O 1
ATOM 2005 N N . ILE A 1 246 ? -0.925 10.075 -7.486 1.00 97.75 246 ILE A N 1
ATOM 2006 C CA . ILE A 1 246 ? -1.446 9.347 -8.648 1.00 97.75 246 ILE A CA 1
ATOM 2007 C C . ILE A 1 246 ? -2.967 9.465 -8.694 1.00 97.75 246 ILE A C 1
ATOM 2009 O O . ILE A 1 246 ? -3.560 9.682 -9.749 1.00 97.75 246 ILE A O 1
ATOM 2013 N N . TYR A 1 247 ? -3.611 9.336 -7.533 1.00 97.62 247 TYR A N 1
ATOM 2014 C CA . TYR A 1 247 ? -5.057 9.452 -7.408 1.00 97.62 247 TYR A CA 1
ATOM 2015 C C . TYR A 1 247 ? -5.455 9.911 -6.007 1.00 97.62 247 TYR A C 1
ATOM 2017 O O . TYR A 1 247 ? -4.917 9.426 -5.015 1.00 97.62 247 TYR A O 1
ATOM 2025 N N . ASP A 1 248 ? -6.449 10.792 -5.924 1.00 97.25 248 ASP A N 1
ATOM 2026 C CA . ASP A 1 248 ? -7.068 11.218 -4.670 1.00 97.25 248 ASP A CA 1
ATOM 2027 C C . ASP A 1 248 ? -8.590 11.252 -4.833 1.00 97.25 248 ASP A C 1
ATOM 2029 O O . ASP A 1 248 ? -9.139 12.058 -5.595 1.00 97.25 248 ASP A O 1
ATOM 2033 N N . SER A 1 249 ? -9.292 10.366 -4.122 1.00 96.00 249 SER A N 1
ATOM 2034 C CA . SER A 1 249 ? -10.750 10.279 -4.227 1.00 96.00 249 SER A CA 1
ATOM 2035 C C . SER A 1 249 ? -11.476 11.507 -3.676 1.00 96.00 249 SER A C 1
ATOM 2037 O O . SER A 1 249 ? -12.646 11.690 -3.989 1.00 96.00 249 SER A O 1
ATOM 2039 N N . ARG A 1 250 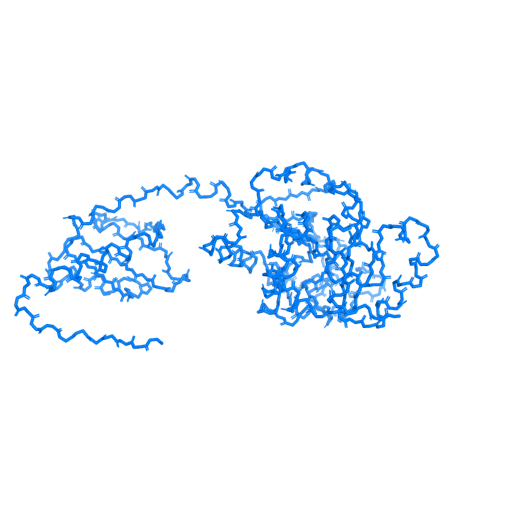? -10.826 12.340 -2.854 1.00 94.12 250 ARG A N 1
ATOM 2040 C CA . ARG A 1 250 ? -11.432 13.552 -2.271 1.00 94.12 250 ARG A CA 1
ATOM 2041 C C . ARG A 1 250 ? -11.561 14.667 -3.302 1.00 94.12 250 ARG A C 1
ATOM 2043 O O . ARG A 1 250 ? -12.476 15.479 -3.234 1.00 94.12 250 ARG A O 1
ATOM 2050 N N . ILE A 1 251 ? -10.624 14.716 -4.248 1.00 91.88 251 ILE A N 1
ATOM 2051 C CA . ILE A 1 251 ? -10.568 15.745 -5.292 1.00 91.88 251 ILE A CA 1
ATOM 2052 C C . ILE A 1 251 ? -11.426 15.321 -6.483 1.00 91.88 251 ILE A C 1
ATOM 2054 O O . ILE A 1 251 ? -12.193 16.121 -7.016 1.00 91.88 251 ILE A O 1
ATOM 2058 N N . ASN A 1 252 ? -11.318 14.055 -6.889 1.00 81.12 252 ASN A N 1
ATOM 2059 C CA . ASN A 1 252 ? -11.957 13.568 -8.109 1.00 81.12 252 ASN A CA 1
ATOM 2060 C C . ASN A 1 252 ? -13.483 13.447 -8.000 1.00 81.12 252 ASN A C 1
ATOM 2062 O O . ASN A 1 252 ? -14.177 13.660 -8.994 1.00 81.12 252 ASN A O 1
ATOM 2066 N N . ASP A 1 253 ? -14.019 13.195 -6.807 1.00 73.69 253 ASP A N 1
ATOM 2067 C CA . ASP A 1 253 ? -15.468 13.113 -6.602 1.00 73.69 253 ASP A CA 1
ATOM 2068 C C . ASP A 1 253 ? -16.158 14.480 -6.730 1.00 73.69 253 ASP A C 1
ATOM 2070 O O . ASP A 1 253 ? -17.286 14.560 -7.213 1.00 73.69 253 ASP A O 1
ATOM 2074 N N . ASN A 1 254 ? -15.460 15.578 -6.422 1.00 61.25 254 ASN A N 1
ATOM 2075 C CA . ASN A 1 254 ? -15.998 16.932 -6.606 1.00 61.25 254 ASN A CA 1
ATOM 2076 C C . ASN A 1 254 ? -16.185 17.302 -8.087 1.00 61.25 254 ASN A C 1
ATOM 2078 O O . ASN A 1 254 ? -16.940 18.220 -8.402 1.00 61.25 254 ASN A O 1
ATOM 2082 N N . ASN A 1 255 ? -15.525 16.578 -8.998 1.00 56.09 255 ASN A N 1
ATOM 2083 C CA . ASN A 1 255 ? -15.693 16.735 -10.443 1.00 56.09 255 ASN A CA 1
ATOM 2084 C C . ASN A 1 255 ? -16.753 15.794 -11.025 1.00 56.09 255 ASN A C 1
ATOM 2086 O O . ASN A 1 255 ? -17.152 15.964 -12.180 1.00 56.09 255 ASN A O 1
ATOM 2090 N N . THR A 1 256 ? -17.262 14.834 -10.245 1.00 56.16 256 THR A N 1
ATOM 2091 C CA . THR A 1 256 ? -18.518 14.165 -10.586 1.00 56.16 256 THR A CA 1
ATOM 2092 C C . THR A 1 256 ? -19.649 15.100 -10.195 1.00 56.16 256 THR A C 1
ATOM 2094 O O . THR A 1 256 ? -20.288 14.921 -9.164 1.00 56.16 256 THR A O 1
ATOM 2097 N N . GLY A 1 257 ? -19.854 16.162 -10.983 1.00 52.56 257 GLY A N 1
ATOM 2098 C CA . GLY A 1 257 ? -21.030 17.012 -10.820 1.00 52.56 257 GLY A CA 1
ATOM 2099 C C . GLY A 1 257 ? -22.252 16.112 -10.663 1.00 52.56 257 GLY A C 1
ATOM 2100 O O . GLY A 1 257 ? -22.370 15.123 -11.389 1.00 52.56 257 GLY A O 1
ATOM 2101 N N . GLU A 1 258 ? -23.106 16.384 -9.675 1.00 51.44 258 GLU A N 1
ATOM 2102 C CA . GLU A 1 258 ? -24.364 15.658 -9.535 1.00 51.44 258 GLU A CA 1
ATOM 2103 C C . GLU A 1 258 ? -25.132 15.799 -10.852 1.00 51.44 258 GLU A C 1
ATOM 2105 O O . GLU A 1 258 ? -25.772 16.815 -11.125 1.00 51.44 258 GLU A O 1
ATOM 2110 N N . TYR A 1 259 ? -25.049 14.784 -11.708 1.00 56.66 259 TYR A N 1
ATOM 2111 C CA . TYR A 1 259 ? -25.896 14.700 -12.880 1.00 56.66 259 TYR A CA 1
ATOM 2112 C C . TYR A 1 259 ? -27.281 14.344 -12.369 1.00 56.66 259 TYR A C 1
ATOM 2114 O O . TYR A 1 259 ? -27.623 13.179 -12.147 1.00 56.66 259 TYR A O 1
ATOM 2122 N N . VAL A 1 260 ? -28.080 15.381 -12.151 1.00 58.81 260 VAL A N 1
ATOM 2123 C CA . VAL A 1 260 ? -29.509 15.236 -11.931 1.00 58.81 260 VAL A CA 1
ATOM 2124 C C . VAL A 1 260 ? -30.108 14.796 -13.260 1.00 58.81 260 VAL A C 1
ATOM 2126 O O . VAL A 1 260 ? -30.389 15.60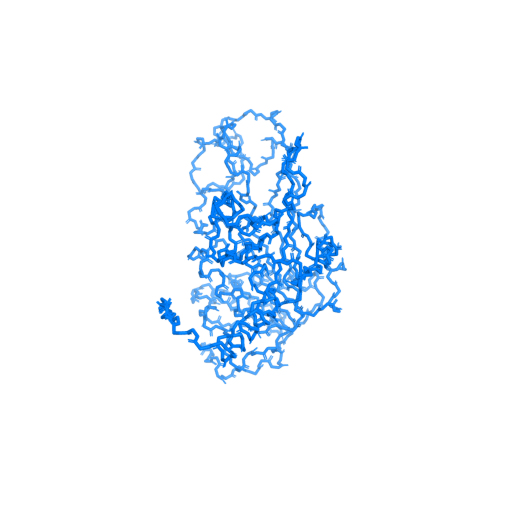7 -14.140 1.00 58.81 260 VAL A O 1
ATOM 2129 N N . ILE A 1 261 ? -30.257 13.483 -13.428 1.00 70.56 261 ILE A N 1
ATOM 2130 C CA . ILE A 1 261 ? -31.022 12.931 -14.540 1.00 70.56 261 ILE A CA 1
ATOM 2131 C C . ILE A 1 261 ? -32.495 13.200 -14.241 1.00 70.56 261 ILE A C 1
ATOM 2133 O O . ILE A 1 261 ? -33.073 12.642 -13.306 1.00 70.56 261 ILE A O 1
ATOM 2137 N N . ASP A 1 262 ? -33.090 14.072 -15.044 1.00 76.94 262 ASP A N 1
ATOM 2138 C CA . ASP A 1 262 ? -34.520 14.346 -15.033 1.00 76.94 262 ASP A CA 1
ATOM 2139 C C . ASP A 1 262 ? -35.262 13.150 -15.650 1.00 76.94 262 ASP A C 1
ATOM 2141 O O . ASP A 1 262 ? -35.419 13.050 -16.867 1.00 76.94 262 ASP A O 1
ATOM 2145 N N . ILE A 1 263 ? -35.656 12.195 -14.801 1.00 78.81 263 ILE A N 1
ATOM 2146 C CA . ILE A 1 263 ? -36.287 10.932 -15.222 1.00 78.81 263 ILE A CA 1
ATOM 2147 C C . ILE A 1 263 ? -37.581 11.185 -16.008 1.00 78.81 263 ILE A C 1
ATOM 2149 O O . ILE A 1 263 ? -37.943 10.367 -16.847 1.00 78.81 263 ILE A O 1
ATOM 2153 N N . ASP A 1 264 ? -38.264 12.307 -15.773 1.00 82.44 264 ASP A N 1
ATOM 2154 C CA . ASP A 1 264 ? -39.510 12.635 -16.470 1.00 82.44 264 ASP A CA 1
ATOM 2155 C C . ASP A 1 264 ? -39.275 13.070 -17.929 1.00 82.44 264 ASP A C 1
ATOM 2157 O O . ASP A 1 264 ? -40.225 13.147 -18.706 1.00 82.44 264 ASP A O 1
ATOM 2161 N N . LYS A 1 265 ? -38.016 13.306 -18.326 1.00 82.12 265 LYS A N 1
ATOM 2162 C CA . LYS A 1 265 ? -37.616 13.558 -19.719 1.00 82.12 265 LYS A CA 1
ATOM 2163 C C . LYS A 1 265 ? -37.140 12.311 -20.457 1.00 82.12 265 LYS A C 1
ATOM 2165 O O . LYS A 1 265 ? -36.833 12.421 -21.640 1.00 82.12 265 LYS A O 1
ATOM 2170 N N . LEU A 1 266 ? -37.029 11.164 -19.786 1.00 84.75 266 LEU A N 1
ATOM 2171 C CA . LEU A 1 266 ? -36.587 9.920 -20.412 1.00 84.75 266 LEU A CA 1
ATOM 2172 C C . LEU A 1 266 ? -37.760 9.221 -21.101 1.00 84.75 266 LEU A C 1
ATOM 2174 O O . LEU A 1 266 ? -38.792 8.970 -20.484 1.00 84.75 266 LEU A O 1
ATOM 2178 N N . ASP A 1 267 ? -37.560 8.841 -22.358 1.00 83.69 267 ASP A N 1
ATOM 2179 C CA . ASP A 1 267 ? -38.519 8.056 -23.136 1.00 83.69 267 ASP A CA 1
ATOM 2180 C C . ASP A 1 267 ? -38.388 6.558 -22.837 1.00 83.69 267 ASP A C 1
ATOM 2182 O O . ASP A 1 267 ? -39.367 5.814 -22.897 1.00 83.69 267 ASP A O 1
ATOM 2186 N N . PHE A 1 268 ? -37.178 6.095 -22.506 1.00 83.44 268 PHE A N 1
ATOM 2187 C CA . PHE A 1 268 ? -36.923 4.699 -22.160 1.00 83.44 268 PHE A CA 1
ATOM 2188 C C . PHE A 1 268 ? -35.671 4.522 -21.290 1.00 83.44 268 PHE A C 1
ATOM 2190 O O . PHE A 1 268 ? -34.798 5.389 -21.205 1.00 83.44 268 PHE A O 1
ATOM 2197 N N . VAL A 1 269 ? -35.590 3.362 -20.636 1.00 84.38 269 VAL A N 1
ATOM 2198 C CA . VAL A 1 269 ? -34.431 2.924 -19.851 1.00 84.38 269 VAL A CA 1
ATOM 2199 C C . VAL A 1 269 ? -33.983 1.569 -20.371 1.00 84.38 269 VAL A C 1
ATOM 2201 O O . VAL A 1 269 ? -34.807 0.679 -20.569 1.00 84.38 269 VAL A O 1
ATOM 2204 N N . ASP A 1 270 ? -32.684 1.425 -20.577 1.00 83.69 270 ASP A N 1
ATOM 2205 C CA . ASP A 1 270 ? -32.043 0.215 -21.068 1.00 83.69 270 ASP A CA 1
ATOM 2206 C C . ASP A 1 270 ? -31.127 -0.356 -19.985 1.00 83.69 270 ASP A C 1
ATOM 2208 O O . ASP A 1 270 ? -30.325 0.376 -19.409 1.00 83.69 270 ASP A O 1
ATOM 2212 N N . VAL A 1 271 ? -31.257 -1.644 -19.673 1.00 82.06 271 VAL A N 1
ATOM 2213 C CA . VAL A 1 271 ? -30.465 -2.309 -18.631 1.00 82.06 271 VAL A CA 1
ATOM 2214 C C . VAL A 1 271 ? -29.504 -3.278 -19.307 1.00 82.06 271 VAL A C 1
ATOM 2216 O O . VAL A 1 271 ? -29.930 -4.292 -19.853 1.00 82.06 271 VAL A O 1
ATOM 2219 N N . GLY A 1 272 ? -28.212 -2.964 -19.241 1.00 80.38 272 GLY A N 1
ATOM 2220 C CA . GLY A 1 272 ? -27.159 -3.650 -19.988 1.00 80.38 272 GLY A CA 1
ATOM 2221 C C . GLY A 1 272 ? -27.050 -3.162 -21.436 1.00 80.38 272 GLY A C 1
ATOM 2222 O O . GLY A 1 272 ? -27.184 -3.977 -22.348 1.00 80.38 272 GLY A O 1
ATOM 2223 N N . PRO A 1 273 ? -26.787 -1.859 -21.679 1.00 75.81 273 PRO A N 1
ATOM 2224 C CA . PRO A 1 273 ? -26.813 -1.281 -23.022 1.00 75.81 273 PRO A CA 1
ATOM 2225 C C . PRO A 1 273 ? -25.698 -1.789 -23.966 1.00 75.81 273 PRO A C 1
ATOM 2227 O O . PRO A 1 273 ? -25.589 -1.378 -25.129 1.00 75.81 273 PRO A O 1
ATOM 2230 N N . GLY A 1 274 ? -24.814 -2.646 -23.444 1.00 71.75 274 GLY A N 1
ATOM 2231 C CA . GLY A 1 274 ? -23.582 -3.074 -24.088 1.00 71.75 274 GLY A CA 1
ATOM 2232 C C . GLY A 1 274 ? -22.537 -1.957 -24.134 1.00 71.75 274 GLY A C 1
ATOM 2233 O O . GLY A 1 274 ? -22.832 -0.773 -23.974 1.00 71.75 274 GLY A O 1
ATOM 2234 N N . MET A 1 275 ? -21.283 -2.325 -24.410 1.00 67.94 275 MET A N 1
ATOM 2235 C CA . MET A 1 275 ? -20.140 -1.392 -24.372 1.00 67.94 275 MET A CA 1
ATOM 2236 C C . MET A 1 275 ? -20.281 -0.179 -25.306 1.00 67.94 275 MET A C 1
ATOM 2238 O O . MET A 1 275 ? -19.626 0.839 -25.106 1.00 67.94 275 MET A O 1
ATOM 2242 N N . LYS A 1 276 ? -21.102 -0.295 -26.353 1.00 79.50 276 LYS A N 1
ATOM 2243 C CA . LYS A 1 276 ? -21.274 0.728 -27.392 1.00 79.50 276 LYS A CA 1
ATOM 2244 C C . LYS A 1 276 ? -22.641 1.413 -27.357 1.00 79.50 276 LYS A C 1
ATOM 2246 O O . LYS A 1 276 ? -22.924 2.215 -28.242 1.00 79.50 276 LYS A O 1
ATOM 2251 N N . GLY A 1 277 ? -23.492 1.090 -26.380 1.00 79.25 277 GLY A N 1
ATOM 2252 C CA . GLY A 1 277 ? -24.860 1.607 -26.334 1.00 79.25 277 GLY A CA 1
ATOM 2253 C C . GLY A 1 277 ? -25.705 1.179 -27.537 1.00 79.25 277 GLY A C 1
ATOM 2254 O O . GLY A 1 277 ? -26.587 1.919 -27.962 1.00 79.25 277 GLY A O 1
ATOM 2255 N N . GLU A 1 278 ? -25.421 0.018 -28.133 1.00 85.31 278 GLU A N 1
ATOM 2256 C CA . GLU A 1 278 ? -26.087 -0.438 -29.361 1.00 85.31 278 GLU A CA 1
ATOM 2257 C C . GLU A 1 278 ? -27.595 -0.611 -29.157 1.00 85.31 278 GLU A C 1
ATOM 2259 O O . GLU A 1 278 ? -28.383 -0.269 -30.038 1.00 85.31 278 GLU A O 1
ATOM 2264 N N . SER A 1 279 ? -28.014 -1.065 -27.977 1.00 81.81 279 SER A N 1
ATOM 2265 C CA . SER A 1 279 ? -29.426 -1.185 -27.611 1.00 81.81 279 SER A CA 1
ATOM 2266 C C . SER A 1 279 ? -30.077 0.163 -27.283 1.00 81.81 279 SER A C 1
ATOM 2268 O O . SER A 1 279 ? -31.251 0.345 -27.604 1.00 81.81 279 SER A O 1
ATOM 2270 N N . LEU A 1 280 ? -29.325 1.160 -26.797 1.00 82.56 280 LEU A N 1
ATOM 2271 C CA . LEU A 1 280 ? -29.811 2.544 -26.713 1.00 82.56 280 LEU A CA 1
ATOM 2272 C C . LEU A 1 280 ? -30.064 3.119 -28.112 1.00 82.56 280 LEU A C 1
ATOM 2274 O O . LEU A 1 280 ? -31.132 3.669 -28.371 1.00 82.56 280 LEU A O 1
ATOM 2278 N N . ILE A 1 281 ? -29.116 2.936 -29.038 1.00 85.31 281 ILE A N 1
ATOM 2279 C CA . ILE A 1 281 ? -29.245 3.361 -30.443 1.00 85.31 281 ILE A CA 1
ATOM 2280 C C . ILE A 1 281 ? -30.426 2.647 -31.115 1.00 85.31 281 ILE A C 1
ATOM 2282 O O . ILE A 1 281 ? -31.198 3.258 -31.861 1.00 85.31 281 ILE A O 1
ATOM 2286 N N . TYR A 1 282 ? -30.604 1.354 -30.841 1.00 83.12 282 TYR A N 1
ATOM 2287 C CA . TYR A 1 282 ? -31.767 0.600 -31.298 1.00 83.12 282 TYR A CA 1
ATOM 2288 C C . TYR A 1 282 ? -33.067 1.192 -30.737 1.00 83.12 282 TYR A C 1
ATOM 2290 O O . TYR A 1 282 ? -34.009 1.418 -31.494 1.00 83.12 282 TYR A O 1
ATOM 2298 N N . GLY A 1 283 ? -33.087 1.513 -29.440 1.00 80.38 283 GLY A N 1
ATOM 2299 C CA . GLY A 1 283 ? -34.208 2.152 -28.756 1.00 80.38 283 GLY A CA 1
ATOM 2300 C C . GLY A 1 283 ? -34.662 3.442 -29.443 1.00 80.38 283 GLY A C 1
ATOM 2301 O O . GLY A 1 283 ? -35.828 3.582 -29.819 1.00 80.38 283 GLY A O 1
ATOM 2302 N N . VAL A 1 284 ? -33.706 4.334 -29.708 1.00 82.44 284 VAL A N 1
ATOM 2303 C CA . VAL A 1 284 ? -33.923 5.595 -30.435 1.00 82.44 284 VAL A CA 1
ATOM 2304 C C . VAL A 1 284 ? -34.442 5.338 -31.849 1.00 82.44 284 VAL A C 1
ATOM 2306 O O . VAL A 1 284 ? -35.485 5.854 -32.246 1.00 82.44 284 VAL A O 1
ATOM 2309 N N . SER A 1 285 ? -33.729 4.512 -32.619 1.00 86.06 285 SER A N 1
ATOM 2310 C CA . SER A 1 285 ? -33.997 4.333 -34.053 1.00 86.06 285 SER A CA 1
ATOM 2311 C C . SER A 1 285 ? -35.275 3.554 -34.363 1.00 86.06 285 SER A C 1
ATOM 2313 O O . SER A 1 285 ? -35.819 3.694 -35.459 1.00 86.06 285 SER A O 1
ATOM 2315 N N . LYS A 1 286 ? -35.752 2.711 -33.439 1.00 89.62 286 LYS A N 1
ATOM 2316 C CA . LYS A 1 286 ? -36.930 1.858 -33.656 1.00 89.62 286 LYS A CA 1
ATOM 2317 C C . LYS A 1 286 ? -38.182 2.332 -32.950 1.00 89.62 286 LYS A C 1
ATOM 2319 O O . LYS A 1 286 ? -39.264 2.133 -33.494 1.00 89.62 286 LYS A O 1
ATOM 2324 N N . PHE A 1 287 ? -38.047 2.952 -31.783 1.00 83.75 287 PHE A N 1
ATOM 2325 C CA . PHE A 1 287 ? -39.196 3.386 -30.988 1.00 83.75 287 PHE A CA 1
ATOM 2326 C C . PHE A 1 287 ? -39.370 4.905 -30.972 1.00 83.75 287 PHE A C 1
ATOM 2328 O O . PHE A 1 287 ? -40.248 5.398 -30.274 1.00 83.75 287 PHE A O 1
ATOM 2335 N N . ASN A 1 288 ? -38.571 5.638 -31.760 1.00 84.50 288 ASN A N 1
ATOM 2336 C CA . ASN A 1 288 ? -38.603 7.099 -31.842 1.00 84.50 288 ASN A CA 1
ATOM 2337 C C . ASN A 1 288 ? -38.437 7.772 -30.463 1.00 84.50 288 ASN A C 1
ATOM 2339 O O . ASN A 1 288 ? -38.982 8.845 -30.223 1.00 84.50 288 ASN A O 1
ATOM 2343 N N . GLY A 1 289 ? -37.713 7.116 -29.550 1.00 82.31 289 GLY A N 1
ATOM 2344 C CA . GLY A 1 289 ? -37.318 7.710 -28.278 1.00 82.31 289 GLY A CA 1
ATOM 2345 C C . GLY A 1 289 ? -36.194 8.714 -28.511 1.00 82.31 289 GLY A C 1
ATOM 2346 O O . GLY A 1 289 ? -35.262 8.440 -29.261 1.00 82.31 289 GLY A O 1
ATOM 2347 N N . HIS A 1 290 ? -36.270 9.874 -27.878 1.00 82.75 290 HIS A N 1
ATOM 2348 C CA . HIS A 1 290 ? -35.282 10.942 -27.988 1.00 82.75 290 HIS A CA 1
ATOM 2349 C C . HIS A 1 290 ? -34.275 10.908 -26.833 1.00 82.75 290 HIS A C 1
ATOM 2351 O O . HIS A 1 290 ? -33.104 11.226 -27.029 1.00 82.75 290 HIS A O 1
ATOM 2357 N N . ASN A 1 291 ? -34.707 10.460 -25.653 1.00 81.50 291 ASN A N 1
ATOM 2358 C CA . ASN A 1 291 ? -33.910 10.427 -24.434 1.00 81.50 291 ASN A CA 1
ATOM 2359 C C . ASN A 1 291 ? -33.934 9.019 -23.817 1.00 81.50 291 ASN A C 1
ATOM 2361 O O . ASN A 1 291 ? -34.920 8.610 -23.206 1.00 81.50 291 ASN A O 1
ATOM 2365 N N . GLY A 1 292 ? -32.843 8.271 -23.970 1.00 83.38 292 GLY A N 1
ATOM 2366 C CA . GLY A 1 292 ? -32.664 6.956 -23.349 1.00 83.38 292 GLY A CA 1
ATOM 2367 C C . GLY A 1 292 ? -31.663 7.005 -22.198 1.00 83.38 292 GLY A C 1
ATOM 2368 O O . GLY A 1 292 ? -30.640 7.679 -22.307 1.00 83.38 292 GLY A O 1
ATOM 2369 N N . LEU A 1 293 ? -31.918 6.269 -21.112 1.00 83.94 293 LEU A N 1
ATOM 2370 C CA . LEU A 1 293 ? -30.938 6.057 -20.038 1.00 83.94 293 LEU A CA 1
ATOM 2371 C C . LEU A 1 293 ? -30.418 4.621 -20.056 1.00 83.94 293 LEU A C 1
ATOM 2373 O O . LEU A 1 293 ? -31.183 3.690 -19.824 1.00 83.94 293 LEU A O 1
ATOM 2377 N N . GLY A 1 294 ? -29.114 4.448 -20.263 1.00 82.94 294 GLY A N 1
ATOM 2378 C CA . GLY A 1 294 ? -28.444 3.161 -20.085 1.00 82.94 294 GLY A CA 1
ATOM 2379 C C . GLY A 1 294 ? -28.043 2.942 -18.629 1.00 82.94 294 GLY A C 1
ATOM 2380 O O . GLY A 1 294 ? -27.364 3.780 -18.040 1.00 82.94 294 GLY A O 1
ATOM 2381 N N . ILE A 1 295 ? -28.441 1.814 -18.051 1.00 78.00 295 ILE A N 1
ATOM 2382 C CA . ILE A 1 295 ? -28.028 1.347 -16.730 1.00 78.00 295 ILE A CA 1
ATOM 2383 C C . ILE A 1 295 ? -27.181 0.096 -16.935 1.00 78.00 295 ILE A C 1
ATOM 2385 O O . ILE A 1 295 ? -27.696 -0.964 -17.277 1.00 78.00 295 ILE A O 1
ATOM 2389 N N . GLU A 1 296 ? -25.879 0.215 -16.712 1.00 74.81 296 GLU A N 1
ATOM 2390 C CA . GLU A 1 296 ? -24.945 -0.906 -16.780 1.00 74.81 296 GLU A CA 1
ATOM 2391 C C . GLU A 1 296 ? -24.576 -1.347 -15.359 1.00 74.81 296 GLU A C 1
ATOM 2393 O O . GLU A 1 296 ? -24.221 -0.525 -14.511 1.00 74.81 296 GLU A O 1
ATOM 2398 N N . CYS A 1 297 ? -24.718 -2.641 -15.074 1.00 56.69 297 CYS A N 1
ATOM 2399 C CA . CYS A 1 297 ? -24.436 -3.208 -13.756 1.00 56.69 297 CYS A CA 1
ATOM 2400 C C . CYS A 1 297 ? -22.969 -3.618 -13.611 1.00 56.69 297 CYS A C 1
ATOM 2402 O O . CYS A 1 297 ? -22.473 -3.746 -12.488 1.00 56.69 297 CYS A O 1
ATOM 2404 N N . ASN A 1 298 ? -22.249 -3.780 -14.723 1.00 56.75 298 ASN A N 1
ATOM 2405 C CA . ASN A 1 298 ? -20.824 -4.029 -14.674 1.00 56.75 298 ASN A CA 1
ATOM 2406 C C . ASN A 1 298 ? -20.042 -2.717 -14.514 1.00 56.75 298 ASN A C 1
ATOM 2408 O O . ASN A 1 298 ? -19.909 -1.919 -15.439 1.00 56.75 298 ASN A O 1
ATOM 2412 N N . SER A 1 299 ? -19.460 -2.535 -13.329 1.00 48.72 299 SER A N 1
ATOM 2413 C CA . SER A 1 299 ? -18.636 -1.375 -12.963 1.00 48.72 299 SER A CA 1
ATOM 2414 C C . SER A 1 299 ? -17.386 -1.145 -13.831 1.00 48.72 299 SER A C 1
ATOM 2416 O O . SER A 1 299 ? -16.752 -0.097 -13.694 1.00 48.72 299 SER A O 1
ATOM 2418 N N . GLU A 1 300 ? -17.007 -2.110 -14.674 1.00 47.19 300 GLU A N 1
ATOM 2419 C CA . GLU A 1 300 ? -15.935 -1.984 -15.673 1.00 47.19 300 GLU A CA 1
ATOM 2420 C C . GLU A 1 300 ? -16.422 -1.316 -16.972 1.00 47.19 300 GLU A C 1
ATOM 2422 O O . GLU A 1 300 ? -15.605 -0.854 -17.760 1.00 47.19 300 GLU A O 1
ATOM 2427 N N . PHE A 1 301 ? -17.740 -1.205 -17.177 1.00 50.91 301 PHE A N 1
ATOM 2428 C CA . PHE A 1 301 ? -18.365 -0.678 -18.399 1.00 50.91 301 PHE A CA 1
ATOM 2429 C C . PHE A 1 301 ? -19.190 0.606 -18.178 1.00 50.91 301 PHE A C 1
ATOM 2431 O O . PHE A 1 301 ? -19.726 1.171 -19.133 1.00 50.91 301 PHE A O 1
ATOM 2438 N N . VAL A 1 302 ? -19.278 1.108 -16.938 1.00 45.97 302 VAL A N 1
ATOM 2439 C CA . VAL A 1 302 ? -19.961 2.374 -16.602 1.00 45.97 302 VAL A CA 1
ATOM 2440 C C . VAL A 1 302 ? -19.082 3.569 -16.993 1.00 45.97 302 VAL A C 1
ATOM 2442 O O . VAL A 1 302 ? -18.495 4.236 -16.140 1.00 45.97 302 VAL A O 1
ATOM 2445 N N . GLU A 1 303 ? -18.972 3.845 -18.292 1.00 38.94 303 GLU A N 1
ATOM 2446 C CA . GLU A 1 303 ? -18.267 5.037 -18.793 1.00 38.94 303 GLU A CA 1
ATOM 2447 C C . GLU A 1 303 ? -19.133 6.034 -19.569 1.00 38.94 303 GLU A C 1
ATOM 2449 O O . GLU A 1 303 ? -18.638 7.108 -19.897 1.00 38.94 303 GLU A O 1
ATOM 2454 N N . ASN A 1 304 ? -20.424 5.785 -19.818 1.00 42.16 304 ASN A N 1
ATOM 2455 C CA . ASN A 1 304 ? -21.181 6.661 -20.718 1.00 42.16 304 ASN A CA 1
ATOM 2456 C C . ASN A 1 304 ? -22.612 6.958 -20.250 1.00 42.16 304 ASN A C 1
ATOM 2458 O O . ASN A 1 304 ? -23.506 6.131 -20.399 1.00 42.16 304 ASN A O 1
ATOM 2462 N N . ILE A 1 305 ? -22.861 8.192 -19.808 1.00 43.97 305 ILE A N 1
ATOM 2463 C CA . ILE A 1 305 ? -24.109 8.879 -20.159 1.00 43.97 305 ILE A CA 1
ATOM 2464 C C . ILE A 1 305 ? -23.936 9.426 -21.571 1.00 43.97 305 ILE A C 1
ATOM 2466 O O . ILE A 1 305 ? -23.063 10.258 -21.810 1.00 43.97 305 ILE A O 1
ATOM 2470 N N . ILE A 1 306 ? -24.760 8.954 -22.503 1.00 45.16 306 ILE A N 1
ATOM 2471 C CA . ILE A 1 306 ? -24.788 9.474 -23.869 1.00 45.16 306 ILE A CA 1
ATOM 2472 C C . ILE A 1 306 ? -25.852 10.574 -23.924 1.00 45.16 306 ILE A C 1
ATOM 2474 O O . ILE A 1 306 ? -27.047 10.291 -23.908 1.00 45.16 306 ILE A O 1
ATOM 2478 N N . ASP A 1 307 ? -25.416 11.831 -23.994 1.00 44.38 307 ASP A N 1
ATOM 2479 C CA . ASP A 1 307 ? -26.284 12.961 -24.340 1.00 44.38 307 ASP A CA 1
ATOM 2480 C C . ASP A 1 307 ? -26.543 12.941 -25.856 1.00 44.38 307 ASP A C 1
ATOM 2482 O O . ASP A 1 307 ? -25.743 13.427 -26.661 1.00 44.38 307 ASP A O 1
ATOM 2486 N N . LEU A 1 308 ? -27.655 12.314 -26.247 1.00 43.22 308 LEU A N 1
ATOM 2487 C CA . LEU A 1 308 ? -28.032 12.094 -27.646 1.00 43.22 308 LEU A CA 1
ATOM 2488 C C . LEU A 1 308 ? -28.332 13.403 -28.401 1.00 43.22 308 LEU A C 1
ATOM 2490 O O . LEU A 1 308 ? -28.305 13.410 -29.631 1.00 43.22 308 LEU A O 1
ATOM 2494 N N . SER A 1 309 ? -28.545 14.523 -27.695 1.00 41.59 309 SER A N 1
ATOM 2495 C CA . SER A 1 309 ? -28.787 15.837 -28.313 1.00 41.59 309 SER A CA 1
ATOM 2496 C C . SER A 1 309 ? -27.564 16.403 -29.054 1.00 41.59 309 SER A C 1
ATOM 2498 O O . SER A 1 309 ? -27.694 17.340 -29.838 1.00 41.59 309 SER A O 1
ATOM 2500 N N . LYS A 1 310 ? -26.377 15.812 -28.852 1.00 40.78 310 LYS A N 1
ATOM 2501 C CA . LYS A 1 310 ? -25.097 16.231 -29.454 1.00 40.78 310 LYS A CA 1
ATOM 2502 C C . LYS A 1 310 ? -24.629 15.354 -30.623 1.00 40.78 310 LYS A C 1
ATOM 2504 O O . LYS A 1 310 ? -23.519 15.542 -31.121 1.00 40.78 310 LYS A O 1
ATOM 2509 N N . ILE A 1 311 ? -25.447 14.396 -31.067 1.00 44.97 311 ILE A N 1
ATOM 2510 C CA . ILE A 1 311 ? -25.065 13.414 -32.100 1.00 44.97 311 ILE A CA 1
ATOM 2511 C C . ILE A 1 311 ? -25.032 13.997 -33.523 1.00 44.97 311 ILE A C 1
ATOM 2513 O O . ILE A 1 311 ? -24.413 13.406 -34.409 1.00 44.97 311 ILE A O 1
ATOM 2517 N N . GLU A 1 312 ? -25.552 15.204 -33.757 1.00 36.72 312 GLU A N 1
ATOM 2518 C CA . GLU A 1 312 ? -25.266 15.919 -35.005 1.00 36.72 312 GLU A CA 1
ATOM 2519 C C . GLU A 1 312 ? -23.859 16.547 -34.974 1.00 36.72 312 GLU A C 1
ATOM 2521 O O . GLU A 1 312 ? -23.665 17.728 -34.699 1.00 36.72 312 GLU A O 1
ATOM 2526 N N . GLY A 1 313 ? -22.848 15.729 -35.290 1.00 38.78 313 GLY A N 1
ATOM 2527 C CA . GLY A 1 313 ? -21.586 16.214 -35.859 1.00 38.78 313 GLY A CA 1
ATOM 2528 C C . GLY A 1 313 ? -20.356 16.343 -34.949 1.00 38.78 313 GLY A C 1
ATOM 2529 O O . GLY A 1 313 ? -19.392 16.976 -35.378 1.00 38.78 313 GLY A O 1
ATOM 2530 N N . SER A 1 314 ? -20.290 15.749 -33.750 1.00 31.23 314 SER A N 1
ATOM 2531 C CA . SER A 1 314 ? -19.035 15.759 -32.963 1.00 31.23 314 SER A CA 1
ATOM 2532 C C . SER A 1 314 ? -18.795 14.514 -32.094 1.00 31.23 314 SER A C 1
ATOM 2534 O O . SER A 1 314 ? -19.712 13.762 -31.776 1.00 31.23 314 SER A O 1
ATOM 2536 N N . ARG A 1 315 ? -17.511 14.259 -31.783 1.00 33.09 315 ARG A N 1
ATOM 2537 C CA . ARG A 1 315 ? -17.006 13.097 -31.024 1.00 33.09 315 ARG A CA 1
ATOM 2538 C C . ARG A 1 315 ? -17.600 13.027 -29.609 1.00 33.09 315 ARG A C 1
ATOM 2540 O O . ARG A 1 315 ? -17.668 14.034 -28.913 1.00 33.09 315 ARG A O 1
ATOM 2547 N N . LEU A 1 316 ? -17.929 11.802 -29.195 1.00 33.69 316 LEU A N 1
ATOM 2548 C CA . LEU A 1 316 ? -18.453 11.418 -27.880 1.00 33.69 316 LEU A CA 1
ATOM 2549 C C . LEU A 1 316 ? -17.528 11.859 -26.727 1.00 33.69 316 LEU A C 1
ATOM 2551 O O . LEU A 1 316 ? -16.322 11.618 -26.774 1.00 33.69 316 LEU A O 1
ATOM 2555 N N . GLN A 1 317 ? -18.106 12.436 -25.670 1.00 34.66 317 GLN A N 1
ATOM 2556 C CA . GLN A 1 317 ? -17.487 12.569 -24.346 1.00 34.66 317 GLN A CA 1
ATOM 2557 C C . GLN A 1 317 ? -18.409 11.894 -23.321 1.00 34.66 317 GLN A C 1
ATOM 2559 O O . GLN A 1 317 ? -19.574 12.269 -23.213 1.00 34.66 317 GLN A O 1
ATOM 2564 N N . GLY A 1 318 ? -17.904 10.874 -22.622 1.00 32.62 318 GLY A N 1
ATOM 2565 C CA . GLY A 1 318 ? -18.647 10.092 -21.626 1.00 32.62 318 GLY A CA 1
ATOM 2566 C C . GLY A 1 318 ? -18.428 10.597 -20.199 1.00 32.62 318 GLY A C 1
ATOM 2567 O O . GLY A 1 318 ? -17.315 10.993 -19.847 1.00 32.62 318 GLY A O 1
ATOM 2568 N N . HIS A 1 319 ? -19.483 10.596 -19.375 1.00 39.81 319 HIS A N 1
ATOM 2569 C CA . HIS A 1 319 ? -19.467 11.008 -17.960 1.00 39.81 319 HIS A CA 1
ATOM 2570 C C . HIS A 1 319 ? -20.223 9.998 -17.062 1.00 39.81 319 HIS A C 1
ATOM 2572 O O . HIS A 1 319 ? -21.121 9.299 -17.535 1.00 39.81 319 HIS A O 1
ATOM 2578 N N . ARG A 1 320 ? -19.840 9.900 -15.772 1.00 34.50 320 ARG A N 1
ATOM 2579 C CA . ARG A 1 320 ? -20.246 8.850 -14.799 1.00 34.50 320 ARG A CA 1
ATOM 2580 C C . ARG A 1 320 ? -21.433 9.248 -13.899 1.00 34.50 320 ARG A C 1
ATOM 2582 O O . ARG A 1 320 ? -21.458 10.372 -13.410 1.00 34.50 320 ARG A O 1
ATOM 2589 N N . VAL A 1 321 ? -22.338 8.301 -13.582 1.00 39.03 321 VAL A N 1
ATOM 2590 C CA . VAL A 1 321 ? -23.422 8.425 -12.567 1.00 39.03 321 VAL A CA 1
ATOM 2591 C C . VAL A 1 321 ? -23.637 7.121 -11.786 1.00 39.03 321 VAL A C 1
ATOM 2593 O O . VAL A 1 321 ? -23.660 6.049 -12.384 1.00 39.03 321 VAL A O 1
ATOM 2596 N N . TYR A 1 322 ? -23.854 7.205 -10.461 1.00 40.38 322 TYR A N 1
ATOM 2597 C CA . TYR A 1 322 ? -24.103 6.050 -9.579 1.00 40.38 322 TYR A CA 1
ATOM 2598 C C . TYR A 1 322 ? -25.491 6.038 -8.873 1.00 40.38 322 TYR A C 1
ATOM 2600 O O . TYR A 1 322 ? -25.886 6.954 -8.155 1.00 40.38 322 TYR A O 1
ATOM 2608 N N . VAL A 1 323 ? -26.198 4.913 -9.072 1.00 39.66 323 VAL A N 1
ATOM 2609 C CA . VAL A 1 323 ? -27.011 4.033 -8.181 1.00 39.66 323 VAL A CA 1
ATOM 2610 C C . VAL A 1 323 ? -28.175 4.558 -7.309 1.00 39.66 323 VAL A C 1
ATOM 2612 O O . VAL A 1 323 ? -29.039 3.749 -6.964 1.00 39.66 323 VAL A O 1
ATOM 2615 N N . LYS A 1 324 ? -28.385 5.854 -7.043 1.00 35.41 324 LYS A N 1
ATOM 2616 C CA . LYS A 1 324 ? -29.636 6.266 -6.334 1.00 35.41 324 LYS A CA 1
ATOM 2617 C C . LYS A 1 324 ? -30.906 6.089 -7.193 1.00 35.41 324 LYS A C 1
ATOM 2619 O O . LYS A 1 324 ? -32.019 5.957 -6.686 1.00 35.41 324 LYS A O 1
ATOM 2624 N N . ILE A 1 325 ? -30.704 6.016 -8.506 1.00 44.16 325 ILE A N 1
ATOM 2625 C CA . ILE A 1 325 ? -31.729 5.917 -9.546 1.00 44.16 325 ILE A CA 1
ATOM 2626 C C . ILE A 1 325 ? -32.395 4.529 -9.575 1.00 44.16 325 ILE A C 1
ATOM 2628 O O . ILE A 1 325 ? -33.601 4.447 -9.789 1.00 44.16 325 ILE A O 1
ATOM 2632 N N . PHE A 1 326 ? -31.672 3.443 -9.272 1.00 44.59 326 PHE A N 1
ATOM 2633 C CA . PHE A 1 326 ? -32.170 2.071 -9.473 1.00 44.59 326 PHE A CA 1
ATOM 2634 C C . PHE A 1 326 ? -33.358 1.712 -8.560 1.00 44.59 326 PHE A C 1
ATOM 2636 O O . PHE A 1 326 ? -34.359 1.165 -9.019 1.00 44.59 326 PHE A O 1
ATOM 2643 N N . LEU A 1 327 ? -33.317 2.095 -7.277 1.00 41.56 327 LEU A N 1
ATOM 2644 C CA . LEU A 1 327 ? -34.417 1.839 -6.332 1.00 41.56 327 LEU A CA 1
ATOM 2645 C C . LEU A 1 327 ? -35.649 2.722 -6.591 1.00 41.56 327 LEU A C 1
ATOM 2647 O O . LEU A 1 327 ? -36.781 2.285 -6.362 1.00 41.56 327 LEU A O 1
ATOM 2651 N N . MET A 1 328 ? -35.452 3.948 -7.088 1.00 47.50 328 MET A N 1
ATOM 2652 C CA . MET A 1 328 ? -36.553 4.832 -7.484 1.00 47.50 328 MET A CA 1
ATOM 2653 C C . MET A 1 328 ? -37.218 4.353 -8.775 1.00 47.50 328 MET A C 1
ATOM 2655 O O . MET A 1 328 ? -38.447 4.321 -8.834 1.00 47.50 328 MET A O 1
ATOM 2659 N N . LEU A 1 329 ? -36.434 3.912 -9.763 1.00 51.69 329 LEU A N 1
ATOM 2660 C CA . LEU A 1 329 ? -36.949 3.344 -11.008 1.00 51.69 329 LEU A CA 1
ATOM 2661 C C . LEU A 1 329 ? -37.692 2.035 -10.766 1.00 51.69 329 LEU A C 1
ATOM 2663 O O . LEU A 1 329 ? -38.805 1.901 -11.254 1.00 51.69 329 LEU A O 1
ATOM 2667 N N . ILE A 1 330 ? -37.175 1.131 -9.929 1.00 55.31 330 ILE A N 1
ATOM 2668 C CA . ILE A 1 330 ? -37.905 -0.087 -9.548 1.00 55.31 330 ILE A CA 1
ATOM 2669 C C . ILE A 1 330 ? -39.238 0.262 -8.874 1.00 55.31 330 ILE A C 1
ATOM 2671 O O . ILE A 1 330 ? -40.262 -0.314 -9.226 1.00 55.31 330 ILE A O 1
ATOM 2675 N N . ARG A 1 331 ? -39.279 1.237 -7.955 1.00 50.34 331 ARG A N 1
ATOM 2676 C CA . ARG A 1 331 ? -40.544 1.664 -7.326 1.00 50.34 331 ARG A CA 1
ATOM 2677 C C . ARG A 1 331 ? -41.524 2.287 -8.323 1.00 50.34 331 ARG A C 1
ATOM 2679 O O . ARG A 1 331 ? -42.712 1.982 -8.253 1.00 50.34 331 ARG A O 1
ATOM 2686 N N . LYS A 1 332 ? -41.054 3.137 -9.242 1.00 50.94 332 LYS A N 1
ATOM 2687 C CA . LYS A 1 332 ? -41.902 3.790 -10.257 1.00 50.94 332 LYS A CA 1
ATOM 2688 C C . LYS A 1 332 ? -42.411 2.763 -11.279 1.00 50.94 332 LYS A C 1
ATOM 2690 O O . LYS A 1 332 ? -43.603 2.745 -11.555 1.00 50.94 332 LYS A O 1
ATOM 2695 N N . VAL A 1 333 ? -41.557 1.842 -11.731 1.00 53.16 333 VAL A N 1
ATOM 2696 C CA . VAL A 1 333 ? -41.910 0.720 -12.619 1.00 53.16 333 VAL A CA 1
ATOM 2697 C C . VAL A 1 333 ? -42.899 -0.230 -11.940 1.00 53.16 333 VAL A C 1
ATOM 2699 O O . VAL A 1 333 ? -43.928 -0.538 -12.528 1.00 53.16 333 VAL A O 1
ATOM 2702 N N . ILE A 1 334 ? -42.681 -0.617 -10.677 1.00 55.47 334 ILE A N 1
ATOM 2703 C CA . ILE A 1 334 ? -43.646 -1.422 -9.901 1.00 55.47 334 ILE A CA 1
ATOM 2704 C C . ILE A 1 334 ? -44.997 -0.703 -9.781 1.00 55.47 334 ILE A C 1
ATOM 2706 O O . ILE A 1 334 ? -46.041 -1.342 -9.889 1.00 55.47 334 ILE A O 1
ATOM 2710 N N . ASN A 1 335 ? -45.003 0.615 -9.569 1.00 51.56 335 ASN A N 1
ATOM 2711 C CA . ASN A 1 335 ? -46.243 1.382 -9.457 1.00 51.56 335 ASN A CA 1
ATOM 2712 C C . ASN A 1 335 ? -46.975 1.523 -10.803 1.00 51.56 335 ASN A C 1
ATOM 2714 O O . ASN A 1 335 ? -48.194 1.395 -10.819 1.00 51.56 335 ASN A O 1
ATOM 2718 N N . ILE A 1 336 ? -46.254 1.708 -11.915 1.00 51.06 336 ILE A N 1
ATOM 2719 C CA . ILE A 1 336 ? -46.825 1.753 -13.275 1.00 51.06 336 ILE A CA 1
ATOM 2720 C C . ILE A 1 336 ? -47.396 0.382 -13.678 1.00 51.06 336 ILE A C 1
ATOM 2722 O O . ILE A 1 336 ? -48.494 0.304 -14.233 1.00 51.06 336 ILE A O 1
ATOM 2726 N N . ILE A 1 337 ? -46.696 -0.707 -13.338 1.00 47.88 337 ILE A N 1
ATOM 2727 C CA . ILE A 1 337 ? -47.169 -2.087 -13.544 1.00 47.88 337 ILE A CA 1
ATOM 2728 C C . ILE A 1 337 ? -48.441 -2.353 -12.731 1.00 47.88 337 ILE A C 1
ATOM 2730 O O . ILE A 1 337 ? -49.346 -3.024 -13.205 1.00 47.88 337 ILE A O 1
ATOM 2734 N N . ARG A 1 338 ? -48.551 -1.809 -11.513 1.00 49.41 338 ARG A N 1
ATOM 2735 C CA . ARG A 1 338 ? -49.757 -1.961 -10.682 1.00 49.41 338 ARG A CA 1
ATOM 2736 C C . ARG A 1 338 ? -50.954 -1.144 -11.168 1.00 49.41 338 ARG A C 1
ATOM 2738 O O . ARG A 1 338 ? -52.077 -1.489 -10.819 1.00 49.41 338 ARG A O 1
ATOM 2745 N N . SER A 1 339 ? -50.732 -0.058 -11.909 1.00 46.22 339 SER A N 1
ATOM 2746 C CA . SER A 1 339 ? -51.793 0.852 -12.363 1.00 46.22 339 SER A CA 1
ATOM 2747 C C . SER A 1 339 ? -52.279 0.597 -13.790 1.00 46.22 339 SER A C 1
ATOM 2749 O O . SER A 1 339 ? -53.211 1.262 -14.233 1.00 46.22 339 SER A O 1
ATOM 2751 N N . SER A 1 340 ? -51.647 -0.315 -14.529 1.00 41.38 340 SER A N 1
ATOM 2752 C CA . SER A 1 340 ? -52.044 -0.681 -15.887 1.00 41.38 340 SER A CA 1
ATOM 2753 C C . SER A 1 340 ? -52.427 -2.160 -15.918 1.00 41.38 340 SER A C 1
ATOM 2755 O O . SER A 1 340 ? -51.681 -2.993 -15.419 1.00 41.38 340 SER A O 1
ATOM 2757 N N . ASP A 1 341 ? -53.572 -2.504 -16.514 1.00 39.69 341 ASP A N 1
ATOM 2758 C CA . ASP A 1 341 ? -54.039 -3.889 -16.744 1.00 39.69 341 ASP A CA 1
ATOM 2759 C C . ASP A 1 341 ? -53.146 -4.659 -17.757 1.00 39.69 341 ASP A C 1
ATOM 2761 O O . ASP A 1 341 ? -53.594 -5.538 -18.495 1.00 39.69 341 ASP A O 1
ATOM 2765 N N . LEU A 1 342 ? -51.854 -4.325 -17.839 1.00 39.25 342 LEU A N 1
ATOM 2766 C CA . LEU A 1 342 ? -50.877 -5.028 -18.654 1.00 39.25 342 LEU A CA 1
ATOM 2767 C C . LEU A 1 342 ? -50.344 -6.243 -17.890 1.00 39.25 342 LEU A C 1
ATOM 2769 O O . LEU A 1 342 ? -49.524 -6.128 -16.979 1.00 39.25 342 LEU A O 1
ATOM 2773 N N . GLN A 1 343 ? -50.736 -7.437 -18.335 1.00 34.97 343 GLN A N 1
ATOM 2774 C CA . GLN A 1 343 ? -49.979 -8.651 -18.046 1.00 34.97 343 GLN A CA 1
ATOM 2775 C C . GLN A 1 343 ? -48.646 -8.611 -18.802 1.00 34.97 343 GLN A C 1
ATOM 2777 O O . GLN A 1 343 ? -48.539 -9.093 -19.928 1.00 34.97 343 GLN A O 1
ATOM 2782 N N . LEU A 1 344 ? -47.614 -8.046 -18.175 1.00 32.97 344 LEU A N 1
ATOM 2783 C CA . LEU A 1 344 ? -46.233 -8.262 -18.592 1.00 32.97 344 LEU A CA 1
ATOM 2784 C C . LEU A 1 344 ? -45.642 -9.416 -17.773 1.00 32.97 344 LEU A C 1
ATOM 2786 O O . LEU A 1 344 ? -45.536 -9.333 -16.549 1.00 32.97 344 LEU A O 1
ATOM 2790 N N . GLN A 1 345 ? -45.224 -10.491 -18.443 1.00 27.02 345 GLN A N 1
ATOM 2791 C CA . GLN A 1 345 ? -44.340 -11.482 -17.832 1.00 27.02 345 GLN A CA 1
ATOM 2792 C C . GLN A 1 345 ? -42.956 -10.849 -17.649 1.00 27.02 345 GLN A C 1
ATOM 2794 O O . GLN A 1 345 ? -42.172 -10.756 -18.590 1.00 27.02 345 GLN A O 1
ATOM 2799 N N . LEU A 1 346 ? -42.656 -10.406 -16.427 1.00 27.72 346 LEU A N 1
ATOM 2800 C CA . LEU A 1 346 ? -41.290 -10.088 -16.027 1.00 27.72 346 LEU A CA 1
ATOM 2801 C C . LEU A 1 346 ? -40.502 -11.401 -15.926 1.00 27.72 346 LEU A C 1
ATOM 2803 O O . LEU A 1 346 ? -40.700 -12.180 -14.992 1.00 27.72 346 LEU A O 1
ATOM 2807 N N . ILE A 1 347 ? -39.589 -11.644 -16.866 1.00 25.50 347 ILE A N 1
ATOM 2808 C CA . ILE A 1 347 ? -38.544 -12.654 -16.689 1.00 25.50 347 ILE A CA 1
ATOM 2809 C C . ILE A 1 347 ? -37.471 -12.019 -15.803 1.00 25.50 347 ILE A C 1
ATOM 2811 O O . ILE A 1 347 ? -36.554 -11.351 -16.271 1.00 25.50 347 ILE A O 1
ATOM 2815 N N . LEU A 1 348 ? -37.621 -12.198 -14.491 1.00 23.06 348 LEU A N 1
ATOM 2816 C CA . LEU A 1 348 ? -36.521 -12.025 -13.550 1.00 23.06 348 LEU A CA 1
ATOM 2817 C C . LEU A 1 348 ? -35.553 -13.189 -13.768 1.00 23.06 348 LEU A C 1
ATOM 2819 O O . LEU A 1 348 ? -35.779 -14.294 -13.272 1.00 23.06 348 LEU A O 1
ATOM 2823 N N . CYS A 1 349 ? -34.476 -12.953 -14.516 1.00 22.08 349 CYS A N 1
ATOM 2824 C CA . CYS A 1 349 ? -33.316 -13.829 -14.441 1.00 22.08 349 CYS A CA 1
ATOM 2825 C C . CYS A 1 349 ? -32.771 -13.747 -13.013 1.00 22.08 349 CYS A C 1
ATOM 2827 O O . CYS A 1 349 ? -32.317 -12.699 -12.556 1.00 22.08 349 CYS A O 1
ATOM 2829 N N . LYS A 1 350 ? -32.897 -14.861 -12.296 1.00 19.28 350 LYS A N 1
ATOM 2830 C CA . LYS A 1 350 ? -32.289 -15.091 -10.990 1.00 19.28 350 LYS A CA 1
ATOM 2831 C C . LYS A 1 350 ? -30.767 -15.002 -11.177 1.00 19.28 350 LYS A C 1
ATOM 2833 O O . LYS A 1 350 ? -30.232 -15.778 -11.967 1.00 19.28 350 LYS A O 1
ATOM 2838 N N . ILE A 1 351 ? -30.119 -14.041 -10.515 1.00 25.28 351 ILE A N 1
ATOM 2839 C CA . ILE A 1 351 ? -28.665 -14.063 -10.285 1.00 25.28 351 ILE A CA 1
ATOM 2840 C C . ILE A 1 351 ? -28.387 -15.096 -9.198 1.00 25.28 351 ILE A C 1
ATOM 2842 O O . ILE A 1 351 ? -29.160 -15.107 -8.206 1.00 25.28 351 ILE A O 1
#

InterPro domains:
  IPR025714 Methyltransferase domain [PF13847] (14-98)
  IPR029063 S-adenosyl-L-methionine-dependent methyltransferase superfamily [G3DSA:3.40.50.150] (13-125)
  IPR029063 S-adenosyl-L-methionine-dependent methyltransferase superfamily [SSF53335] (15-155)

Sequence (351 aa):
MTNNLDNINYDKFDFIDMGCGTAARGYFFAKKVFGTGRCLGVDIDEDKVQVALRKIENNSELYENYTLICEDMTNFGGENVKNKFRFATANHFLEHVPGFSVAKDILGAAINASREFVFVRQPWFDNDAELFKMGLKTYYSDWTGHLNPLTSYDFYRMGRDFKIKGSIQNFIILGLTKIHDSSNPLIHPLNSPFNEHEYDPTYHPSKNMNIKFEGLYRDICVFFIIDENSPIEDYIKKLNVDYEVIYDSRINDNNTGEYVIDIDKLDFVDVGPGMKGESLIYGVSKFNGHNGLGIECNSEFVENIIDLSKIEGSRLQGHRVYVKIFLMLIRKVINIIRSSDLQLQLILCKI

Secondary structure (DSSP, 8-state):
----GGG--GGG-SEEEET-TTTTHHHHHHHHHH----EEEEES-HHHHHHHHHHHHT-HHHHHHEEEEE--GGGTT-TTTTT-EEEEEEES-GGGSSHHHHHHHHHHHHHHHEEEEEEEEEE--TTHHHHHHTTEEETTTT-TT------HHHHHHHHHHHHHTTS-SEEEEEEEEE--BTTSTTEEETTSPTT--S--TTTSPP--TT-B-SS-EEEEEEEEES-TTS-HHHHHHHT-S-EEEEEEHHHHGGGS------GGG-SEEEES-TTTTHHHHHHHHHH--S-EEEE---TTT------GGGTTTS--------SHHHHHHHHHHHHHHHHS-----------

Organism: NCBI:txid1077256

Radius of gyration: 25.37 Å; chains: 1; bounding box: 85×36×62 Å

pLDDT: mean 84.77, std 21.11, range [19.28, 98.81]

Foldseek 3Di:
DADDPVPDPLLVAQEEEEQCFQANPSVVLCCQQVPDFAYEYEDQDVVRQVNNVVVLVVDVRCVRHYHYHHDQLLPLQDPVQFQSYQAYEAEQHLQQDQELVSSLSSVNSRLRNHQWKYKYKHFADPCQVVQVVQQKHFLVNQAPSRNYNDHPVSVVVSLVVCCVVLSFVWKWKKFFADDFWCLFQRMAGNPFDHNDDGDDPVPGDDDDGPGTDDPHGGMMMMIGGRDPPRVVVSSVVSVVTDMDTPDIRVVVVVVLPPPPDPVVLWPEEAECCDLVSVVVVVCCVPVVTQHYHYHYPPPVRQFADDPSVPPPPDDDHGHGDDDPVPVVVVVVVVVVVVVDPDPDPPPPPDD

=== Feature glossary ===
The record interleaves many kinds of information about one protein. Here is each kind framed as the question it answers.

Q: What does the local fold look like, residue by residue?
A: The Foldseek 3Di string encodes local tertiary geometry as a 20-letter alphabet — one character per residue — derived from the relative positions of nearby Cα atoms. Unlike the amino-acid sequence, 3Di is a direct function of the 3D structure, so two proteins with the same fold have similar 3Di strings even at low sequence identity.

Q: Which residues are in helices, strands, or loops?
A: The SS8 string is DSSP's per-residue secondary-structure call. α-helix (H) means an i→i+4 H-bond ladder; β-strand (E) means the residue participates in a β-sheet; 3₁₀ (G) and π (I) are tighter and wider helices; T/S are turns/bends; '-' is loop.

Q: How big and how compact is the whole molecule?
A: Radius of gyration (Rg) is the root-mean-square distance of Cα atoms from their centroid — a single number for overall size and compactness. A globular domain of N residues has Rg ≈ 2.2·N^0.38 Å; an extended or disordered chain has a much larger Rg. The Cα contact count is the number of residue pairs whose Cα atoms are within 8 Å and are more than four positions apart in sequence — a standard proxy for tertiary packing density. The bounding box is the smallest axis-aligned box enclosing all Cα atoms.

Q: Where is each backbone atom in 3D?
A: Structure coordinates are given as an mmCIF _atom_site loop: one row per atom with element, residue name, chain id, sequence number, and x/y/z position in Å. Only the four main-chain atoms per residue are included here; side chains are omitted to keep the record compact.

Q: What is the amino-acid chain?
A: Primary structure: the covalent order of the twenty standard amino acids along the backbone. Two proteins with the same sequence will (almost always) fold to the same structure; two with 30% identity often share a fold but not the details.

Q: What if only a Cα trace is available?
A: Three-state secondary structure (P-SEA) collapses the eight DSSP classes into helix (a), strand (b), and coil (c). P-SEA assigns these from Cα geometry alone — distances and angles — without requiring backbone oxygens, so it works on any Cα trace.

Q: What family and function is it annotated with?
A: Database cross-references. InterPro integrates a dozen domain/family signature databases into unified entries with residue-range hits. GO terms attach function/process/location labels with evidence codes. CATH codes position the fold in a four-level structural taxonomy. Organ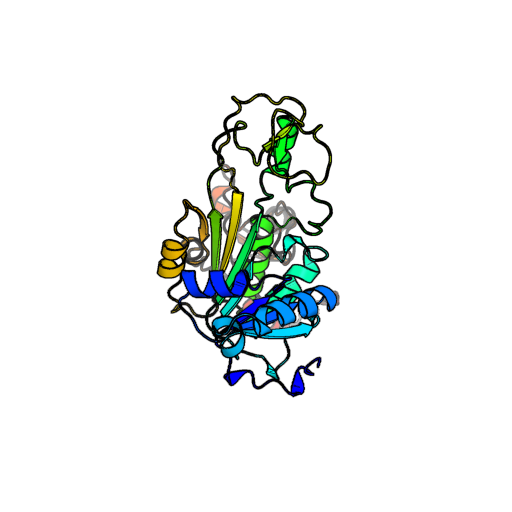ism is the NCBI-taxonomy species name.

Q: How confident is the AlphaFold model at each residue?
A: pLDDT is the predicted lDDT-Cα score: AlphaFold's confidence that the local environment of each residue (all inter-atomic distances within 15 Å) is correctly placed. It is a per-residue number between 0 and 100, with higher meaning more reliable.

Q: How mobile is each atom in the crystal?
A: B-factor (Debye–Waller factor) reflects atomic displacement in the crystal lattice. It is an experimental observable (units Å²), not a prediction; low values mean the atom is pinned down, high values mean it moves or is heterogeneous across the crystal.

Q: Which residues are buried vs exposed?
A: SASA measures how much of the protein is reachable by solvent. It is computed by rolling a water-sized probe over the atomic surface and summing the exposed area (Å²). Per-residue SASA distinguishes core (buried, low SASA) from surface (exposed, high SASA) residues; total SASA is a whole-molecule size measure.

Q: What do the diagnostic plots show?
A: Plot images: a contact map (which residues are close in 3D, as an N×N binary image), a Ramachandran scatter (backbone torsion angles, revealing secondary-structure composition at a glance), and — for AlphaFold structures — a PAE heatmap (pairwise prediction confidence).

Q: What known structures does this most resemble?
A: The Foldseek neighbor list gives the closest experimentally determined structures in the PDB, ranked by structural alignment. TM-score near 1 means near-identical fold; near 0.3 means only rough topology match. This is how one finds what a novel AlphaFold prediction most resembles in the solved-structure universe.

Q: Are the domains correctly placed relative to each other?
A: Predicted aligned error is AlphaFold's pairwise confidence. Unlike pLDDT (per-residue), PAE is per-residue-pair and captures whether two parts of the structure are correctly placed relative to each other. Units are ångströms of expected positional error.

Q: What do the rendered images show?
A: Structure images are PyMOL renders from six orthogonal camera directions. Cartoon representation draws helices as coils and strands as arrows; sticks shows the backbone as bonds; surface shows the solvent-excluded envelope. Rainbow coloring maps sequence position to hue (blue→red, N→C); chain coloring assigns a distinct color per polypeptide.

Q: What are the backbone torsion angles?
A: φ (phi) and ψ (psi) are the two rotatable backbone dihedrals per residue: φ is the C(i-1)–N–Cα–C torsion, ψ is the N–Cα–C–N(i+1) torsion, both in degrees on (−180°, 180°]. α-helical residues cluster near (−60°, −45°); β-strand residues near (−120°, +130°). A Ramachandran plot is simply a scatter of (φ, ψ) for every residue.